Protein AF-0000000080946372 (afdb_homodimer)

Secondary structure (DSSP, 8-state):
--S-------HHHHHHHHHHHHHHHT-S-HHHHHHHHHHHHHH--HHHHHHHHHHHHHHTT-S-HHHHHHHHHHHHHHHHH-THHHHHHHHHHHHHHHHS-HHHHHHH-/-TT-------HHHHHHHHHHHHHHHT-S-HHHHHHHHHHHHHH--HHHHHHHHHHHHHHTT-S-HHHHHHHHHHHHHHHHH-THHHHHHHHHHHHHHHHS-HHHHHHH-

Organism: Vigna mungo (NCBI:txid3915)

Foldseek 3Di:
DPPVPPVPPPVVVVVVLLVVLLVQLPDPDLVSNLVSLVVCLVPPDLVSLLSCLVSLVLQCQDPPPVSNVSSVVSVVSNCVVPVVSVVSSVVSVVVVVVVDDPVVVVVSD/DPPVPPCPVDVVVVVVLLVVLLVQLPDPDLVSNLVSLVVCLVPPDLVSLLSCLVSLVLQCQDPPPVSNVSSVVSVVSNCVVPVVSVVSSVVSVVVVVVVDDPVVVVVSD

Solvent-accessible surface area (backbone atoms only — not comparable to full-atom values): 12142 Å² total; per-residue (Å²): 135,71,84,73,63,68,79,69,76,44,64,69,58,54,47,49,52,50,53,49,43,52,52,32,52,67,44,90,48,66,66,52,23,48,51,37,48,54,50,44,55,72,66,59,44,66,67,53,46,40,73,43,32,68,57,51,57,52,37,46,56,46,87,51,62,70,54,21,53,50,41,47,53,33,50,52,50,45,36,68,75,36,56,69,41,52,46,50,29,49,52,47,47,52,56,49,52,70,68,42,56,71,70,56,58,54,70,63,100,132,72,83,74,64,68,76,70,68,47,67,68,58,50,47,48,51,49,52,50,42,52,51,32,51,67,44,91,47,65,68,53,22,48,51,37,48,53,50,44,55,72,65,59,43,66,68,55,47,40,72,42,32,66,58,51,56,51,37,47,57,46,87,51,63,70,55,21,54,49,40,47,53,34,52,53,50,44,37,70,77,35,56,69,40,53,46,50,28,49,52,48,47,53,56,51,52,71,68,42,56,72,72,56,58,53,70,61,101

pLDDT: mean 82.89, std 20.37, range [27.42, 98.38]

Nearest PDB structures (foldseek):
  8d9w-assembly1_B  TM=7.244E-01  e=2.481E-02  Homo sapiens
  8d9w-assembly1_A  TM=7.110E-01  e=4.819E-02  Homo sapiens
  8d9w-assembly1_E  TM=6.762E-01  e=4.315E-02  Homo sapiens
  5mu7-assembly1_A  TM=7.841E-01  e=1.168E-01  Thermochaetoides thermophila DSM 1495
  9c5c-assembly1_B  TM=7.611E-01  e=2.992E-01  Homo sapiens

InterPro domains:
  IPR002553 Clathrin/coatomer adaptor, adaptin-like, N-terminal [PF01602] (2-107)
  IPR011989 Armadillo-like helical [G3DSA:1.25.10.10] (1-109)
  IPR016024 Armadillo-type fold [SSF48371] (4-108)
  IPR017105 Adaptor protein complex AP-3, delta subunit [PTHR22781] (2-109)

Sequence (218 aa):
HAASQSFNDDTPVLLLITNQLRKDLSSTNEFEVSLALDLLSRIATLDLARDLTPEVFKLLSTSKVFVRKKAIAVVLRVFDKYPDAVRVCFKRLVENLESFDPLVVTAMIHAASQSFNDDTPVLLLITNQLRKDLSSTNEFEVSLALDLLSRIATLDLARDLTPEVFKLLSTSKVFVRKKAIAVVLRVFDKYPDAVRVCFKRLVENLESFDPLVVTAMI

Radius of gyration: 18.85 Å; Cα contacts (8 Å, |Δi|>4): 192; chains: 2; bounding box: 35×58×55 Å

Structure (mmCIF, N/CA/C/O backbone):
data_AF-0000000080946372-model_v1
#
loop_
_entity.id
_entity.type
_entity.pdbx_description
1 polymer 'Clathrin/coatomer adaptor adaptin-like N-terminal domain-containing protein'
#
loop_
_atom_site.group_PDB
_atom_site.id
_atom_site.type_symbol
_atom_site.label_atom_id
_atom_site.label_alt_id
_atom_site.label_comp_id
_atom_site.label_asym_id
_atom_site.label_entity_id
_atom_site.label_seq_id
_atom_site.pdbx_PDB_ins_code
_atom_site.Cartn_x
_atom_site.Cartn_y
_atom_site.Cartn_z
_atom_site.occupancy
_atom_site.B_iso_or_equiv
_atom_site.auth_seq_id
_atom_site.auth_comp_id
_atom_site.auth_asym_id
_atom_site.auth_atom_id
_atom_site.pdbx_PDB_model_num
ATOM 1 N N . HIS A 1 1 ? -7.266 13.891 35.75 1 27.42 1 HIS A N 1
ATOM 2 C CA . HIS A 1 1 ? -8.516 13.883 35 1 27.42 1 HIS A CA 1
ATOM 3 C C . HIS A 1 1 ? -8.398 14.68 33.688 1 27.42 1 HIS A C 1
ATOM 5 O O . HIS A 1 1 ? -9.148 14.453 32.75 1 27.42 1 HIS A O 1
ATOM 11 N N . ALA A 1 2 ? -7.762 15.789 33.719 1 31.08 2 ALA A N 1
ATOM 12 C CA . ALA A 1 2 ? -7.891 16.891 32.781 1 31.08 2 ALA A CA 1
ATOM 13 C C . ALA A 1 2 ? -7.34 16.5 31.406 1 31.08 2 ALA A C 1
ATOM 15 O O . ALA A 1 2 ? -7.777 17.016 30.375 1 31.08 2 ALA A O 1
ATOM 16 N N . ALA A 1 3 ? -6.121 16 31.359 1 33.31 3 ALA A N 1
ATOM 17 C CA . ALA A 1 3 ? -5.227 16.172 30.219 1 33.31 3 ALA A CA 1
ATOM 18 C C . ALA A 1 3 ? -5.641 15.273 29.062 1 33.31 3 ALA A C 1
ATOM 20 O O . ALA A 1 3 ? -4.879 15.094 28.094 1 33.31 3 ALA A O 1
ATOM 21 N N . SER A 1 4 ? -6.484 14.328 29.422 1 34.38 4 SER A N 1
ATOM 22 C CA . SER A 1 4 ? -6.945 13.523 28.297 1 34.38 4 SER A CA 1
ATOM 23 C C . SER A 1 4 ? -7.68 14.375 27.266 1 34.38 4 SER A C 1
ATOM 25 O O . SER A 1 4 ? -8.891 14.219 27.078 1 34.38 4 SER A O 1
ATOM 27 N N . GLN A 1 5 ? -7.582 15.781 27.406 1 33.66 5 GLN A N 1
ATOM 28 C CA . GLN A 1 5 ? -8.336 16.609 26.469 1 33.66 5 GLN A CA 1
ATOM 29 C C . GLN A 1 5 ? -8.352 15.992 25.078 1 33.66 5 GLN A C 1
ATOM 31 O O . GLN A 1 5 ? -7.297 15.711 24.5 1 33.66 5 GLN A O 1
ATOM 36 N N . SER A 1 6 ? -9.344 15.266 24.766 1 37.03 6 SER A N 1
ATOM 37 C CA . SER A 1 6 ? -9.906 14.727 23.531 1 37.03 6 SER A CA 1
ATOM 38 C C . SER A 1 6 ? -9.656 15.672 22.359 1 37.03 6 SER A C 1
ATOM 40 O O . SER A 1 6 ? -9.906 16.875 22.453 1 37.03 6 SER A O 1
ATOM 42 N N . PHE A 1 7 ? -8.445 15.586 21.688 1 40.06 7 PHE A N 1
ATOM 43 C CA . PHE A 1 7 ? -8.406 16.141 20.344 1 40.06 7 PHE A CA 1
ATOM 44 C C . PHE A 1 7 ? -9.805 16.188 19.734 1 40.06 7 PHE A C 1
ATOM 46 O O . PHE A 1 7 ? -10.359 15.164 19.344 1 40.06 7 PHE A O 1
ATOM 53 N N . ASN A 1 8 ? -10.82 16.609 20.422 1 43.03 8 ASN A N 1
ATOM 54 C CA . ASN A 1 8 ? -11.984 17.078 19.672 1 43.03 8 ASN A CA 1
ATOM 55 C C . ASN A 1 8 ? -11.586 17.594 18.297 1 43.03 8 ASN A C 1
ATOM 57 O O . ASN A 1 8 ? -10.789 18.516 18.172 1 43.03 8 ASN A O 1
ATOM 61 N N . ASP A 1 9 ? -11.539 16.781 17.344 1 45.94 9 ASP A N 1
ATOM 62 C CA . ASP A 1 9 ? -11.344 16.828 15.891 1 45.94 9 ASP A CA 1
ATOM 63 C C . ASP A 1 9 ? -11.938 18.109 15.297 1 45.94 9 ASP A C 1
ATOM 65 O O . ASP A 1 9 ? -13.117 18.125 14.922 1 45.94 9 ASP A O 1
ATOM 69 N N . ASP A 1 10 ? -11.844 19.188 15.906 1 51.44 10 ASP A N 1
ATOM 70 C CA . ASP A 1 10 ? -12.227 20.344 15.109 1 51.44 10 ASP A CA 1
ATOM 71 C C . ASP A 1 10 ? -11.539 20.312 13.742 1 51.44 10 ASP A C 1
ATOM 73 O O . ASP A 1 10 ? -10.328 20.109 13.656 1 51.44 10 ASP A O 1
ATOM 77 N N . THR A 1 11 ? -12.312 20.078 12.695 1 63.59 11 THR A N 1
ATOM 78 C CA . THR A 1 11 ? -12.039 20.062 11.258 1 63.59 11 THR A CA 1
ATOM 79 C C . THR A 1 11 ? -10.969 21.094 10.906 1 63.59 11 THR A C 1
ATOM 81 O O . THR A 1 11 ? -10.031 20.797 10.164 1 63.59 11 THR A O 1
ATOM 84 N N . PRO A 1 12 ? -11.062 22.344 11.523 1 68.62 12 PRO A N 1
ATOM 85 C CA . PRO A 1 12 ? -10.055 23.328 11.133 1 68.62 12 PRO A CA 1
ATOM 86 C C . PRO A 1 12 ? -8.648 22.953 11.594 1 68.62 12 PRO A C 1
ATOM 88 O O . PRO A 1 12 ? -7.68 23.141 10.852 1 68.62 12 PRO A O 1
ATOM 91 N N . VAL A 1 13 ? -8.57 22.484 12.844 1 72.06 13 VAL A N 1
ATOM 92 C CA . VAL A 1 13 ? -7.254 22.141 13.375 1 72.06 13 VAL A CA 1
ATOM 93 C C . VAL A 1 13 ? -6.707 20.922 12.648 1 72.06 13 VAL A C 1
ATOM 95 O O . VAL A 1 13 ? -5.52 20.859 12.312 1 72.06 13 VAL A O 1
ATOM 98 N N . LEU A 1 14 ? -7.613 20 12.375 1 75.31 14 LEU A N 1
ATOM 99 C CA . LEU A 1 14 ? -7.191 18.797 11.656 1 75.31 14 LEU A CA 1
ATOM 100 C C . LEU A 1 14 ? -6.699 19.156 10.258 1 75.31 14 LEU A C 1
ATOM 102 O O . LEU A 1 14 ? -5.715 18.594 9.781 1 75.31 14 LEU A O 1
ATOM 106 N N . LEU A 1 15 ? -7.422 20.172 9.766 1 81.25 15 LEU A N 1
ATOM 107 C CA . LEU A 1 15 ? -7.02 20.625 8.438 1 81.25 15 LEU A CA 1
ATOM 108 C C . LEU A 1 15 ? -5.66 21.312 8.484 1 81.25 15 LEU A C 1
ATOM 110 O O . LEU A 1 15 ? -4.82 21.094 7.605 1 81.25 15 LEU A O 1
ATOM 114 N N . LEU A 1 16 ? -5.445 22.078 9.492 1 84.5 16 LEU A N 1
ATOM 115 C CA . LEU A 1 16 ? -4.168 22.766 9.633 1 84.5 16 LEU A CA 1
ATOM 116 C C . LEU A 1 16 ? -3.031 21.766 9.836 1 84.5 16 LEU A C 1
ATOM 118 O O . LEU A 1 16 ? -1.968 21.906 9.227 1 84.5 16 LEU A O 1
ATOM 122 N N . ILE A 1 17 ? -3.271 20.844 10.68 1 90.5 17 ILE A N 1
ATOM 123 C CA . ILE A 1 17 ? -2.258 19.828 10.953 1 90.5 17 ILE A CA 1
ATOM 124 C C . ILE A 1 17 ? -1.933 19.062 9.672 1 90.5 17 ILE A C 1
ATOM 126 O O . ILE A 1 17 ? -0.764 18.812 9.367 1 90.5 17 ILE A O 1
ATOM 130 N N . THR A 1 18 ? -2.975 18.734 8.977 1 93.44 18 THR A N 1
ATOM 131 C CA . THR A 1 18 ? -2.77 18 7.734 1 93.44 18 THR A CA 1
ATOM 132 C C . THR A 1 18 ? -1.923 18.812 6.762 1 93.44 18 THR A C 1
ATOM 134 O O . THR A 1 18 ? -1.002 18.281 6.137 1 93.44 18 THR A O 1
ATOM 137 N N . ASN A 1 19 ? -2.254 20.109 6.629 1 94.06 19 ASN A N 1
ATOM 138 C CA . ASN A 1 19 ? -1.52 20.969 5.719 1 94.06 19 ASN A CA 1
ATOM 139 C C . ASN A 1 19 ? -0.064 21.141 6.148 1 94.06 19 ASN A C 1
ATOM 141 O O . ASN A 1 19 ? 0.836 21.156 5.305 1 94.06 19 ASN A O 1
ATOM 145 N N . GLN A 1 20 ? 0.121 21.281 7.336 1 95.31 20 GLN A N 1
ATOM 146 C CA . GLN A 1 20 ? 1.49 21.391 7.832 1 95.31 20 GLN A CA 1
ATOM 147 C C . GLN A 1 20 ? 2.271 20.109 7.578 1 95.31 20 GLN A C 1
ATOM 149 O O . GLN A 1 20 ? 3.432 20.156 7.164 1 95.31 20 GLN A O 1
ATOM 154 N N . LEU A 1 21 ? 1.678 19 7.867 1 97.31 21 LEU A N 1
ATOM 155 C CA . LEU A 1 21 ? 2.332 17.703 7.637 1 97.31 21 LEU A CA 1
ATOM 156 C C . LEU A 1 21 ? 2.67 17.531 6.16 1 97.31 21 LEU A C 1
ATOM 158 O O . LEU A 1 21 ? 3.744 17.031 5.82 1 97.31 21 LEU A O 1
ATOM 162 N N . ARG A 1 22 ? 1.77 17.922 5.395 1 96.81 22 ARG A N 1
ATOM 163 C CA . ARG A 1 22 ? 2.018 17.859 3.959 1 96.81 22 ARG A CA 1
ATOM 164 C C . ARG A 1 22 ? 3.256 18.656 3.584 1 96.81 22 ARG A C 1
ATOM 166 O O . ARG A 1 22 ? 4.117 18.172 2.844 1 96.81 22 ARG A O 1
ATOM 173 N N . LYS A 1 23 ? 3.268 19.828 4.094 1 97.38 23 LYS A N 1
ATOM 174 C CA . LYS A 1 23 ? 4.418 20.703 3.842 1 97.38 23 LYS A CA 1
ATOM 175 C C . LYS A 1 23 ? 5.703 20.062 4.363 1 97.38 23 LYS A C 1
ATOM 177 O O . LYS A 1 23 ? 6.715 20.031 3.662 1 97.38 23 LYS A O 1
ATOM 182 N N . ASP A 1 24 ? 5.668 19.578 5.551 1 98 24 ASP A N 1
ATOM 183 C CA . ASP A 1 24 ? 6.855 19 6.18 1 98 24 ASP A CA 1
ATOM 184 C C . ASP A 1 24 ? 7.305 17.734 5.457 1 98 24 ASP A C 1
ATOM 186 O O . ASP A 1 24 ? 8.508 17.5 5.316 1 98 24 ASP A O 1
ATOM 190 N N . LEU A 1 25 ? 6.434 16.922 4.984 1 97.88 25 LEU A N 1
ATOM 191 C CA . LEU A 1 25 ? 6.754 15.688 4.281 1 97.88 25 LEU A CA 1
ATOM 192 C C . LEU A 1 25 ? 7.34 15.984 2.902 1 97.88 25 LEU A C 1
ATOM 194 O O . LEU A 1 25 ? 7.98 15.125 2.299 1 97.88 25 LEU A O 1
ATOM 198 N N . SER A 1 26 ? 7.055 17.156 2.424 1 97.06 26 SER A N 1
ATOM 199 C CA . SER A 1 26 ? 7.543 17.547 1.106 1 97.06 26 SER A CA 1
ATOM 200 C C . SER A 1 26 ? 8.828 18.359 1.211 1 97.06 26 SER A C 1
ATOM 202 O O . SER A 1 26 ? 9.32 18.875 0.207 1 97.06 26 SER A O 1
ATOM 204 N N . SER A 1 27 ? 9.336 18.469 2.389 1 97.12 27 SER A N 1
ATOM 205 C CA . SER A 1 27 ? 10.531 19.281 2.625 1 97.12 27 SER A CA 1
ATOM 206 C C . SER A 1 27 ? 11.766 18.625 2.018 1 97.12 27 SER A C 1
ATOM 208 O O . SER A 1 27 ? 11.82 17.406 1.873 1 97.12 27 SER A O 1
ATOM 210 N N . THR A 1 28 ? 12.781 19.422 1.693 1 95.44 28 THR A N 1
ATOM 211 C CA . THR A 1 28 ? 14.07 18.922 1.226 1 95.44 28 THR A CA 1
ATOM 212 C C . THR A 1 28 ? 14.961 18.531 2.402 1 95.44 28 THR A C 1
ATOM 214 O O . THR A 1 28 ? 15.984 17.859 2.225 1 95.44 28 THR A O 1
ATOM 217 N N . ASN A 1 29 ? 14.594 18.953 3.539 1 96.44 29 ASN A N 1
ATOM 218 C CA . ASN A 1 29 ? 15.336 18.641 4.758 1 96.44 29 ASN A CA 1
ATOM 219 C C . ASN A 1 29 ? 14.938 17.281 5.32 1 96.44 29 ASN A C 1
ATOM 221 O O . ASN A 1 29 ? 13.82 17.109 5.805 1 96.44 29 ASN A O 1
ATOM 225 N N . GLU A 1 30 ? 15.844 16.344 5.352 1 96.44 30 GLU A N 1
ATOM 226 C CA . GLU A 1 30 ? 15.578 14.961 5.73 1 96.44 30 GLU A CA 1
ATOM 227 C C . GLU A 1 30 ? 15.125 14.867 7.184 1 96.44 30 GLU A C 1
ATOM 229 O O . GLU A 1 30 ? 14.305 14.016 7.527 1 96.44 30 GLU A O 1
ATOM 234 N N . PHE A 1 31 ? 15.656 15.719 8 1 95.94 31 PHE A N 1
ATOM 235 C CA . PHE A 1 31 ? 15.305 15.703 9.414 1 95.94 31 PHE A CA 1
ATOM 236 C C . PHE A 1 31 ? 13.859 16.156 9.617 1 95.94 31 PHE A C 1
ATOM 238 O O . PHE A 1 31 ? 13.133 15.57 10.422 1 95.94 31 PHE A O 1
ATOM 245 N N . GLU A 1 32 ? 13.523 17.172 8.922 1 97.75 32 GLU A N 1
ATOM 246 C CA . GLU A 1 32 ? 12.148 17.656 8.953 1 97.75 32 GLU A CA 1
ATOM 247 C C . GLU A 1 32 ? 11.18 16.578 8.477 1 97.75 32 GLU A C 1
ATOM 249 O O . GLU A 1 32 ? 10.156 16.328 9.109 1 97.75 32 GLU A O 1
ATOM 254 N N . VAL A 1 33 ? 11.492 15.953 7.422 1 98.38 33 VAL A N 1
ATOM 255 C CA . VAL A 1 33 ? 10.664 14.891 6.859 1 98.38 33 VAL A CA 1
ATOM 256 C C . VAL A 1 33 ? 10.555 13.742 7.859 1 98.38 33 VAL A C 1
ATOM 258 O O . VAL A 1 33 ? 9.461 13.219 8.094 1 98.38 33 VAL A O 1
ATOM 261 N N . SER A 1 34 ? 11.625 13.352 8.484 1 97.81 34 SER A N 1
ATOM 262 C CA . SER A 1 34 ? 11.648 12.25 9.445 1 97.81 34 SER A CA 1
ATOM 263 C C . SER A 1 34 ? 10.75 12.539 10.641 1 97.81 34 SER A C 1
ATOM 265 O O . SER A 1 34 ? 10.008 11.672 11.094 1 97.81 34 SER A O 1
ATOM 267 N N . LEU A 1 35 ? 10.859 13.75 11.086 1 97.75 35 LEU A N 1
ATOM 268 C CA . LEU A 1 35 ? 10.023 14.141 12.219 1 97.75 35 LEU A CA 1
ATOM 269 C C . LEU A 1 35 ? 8.547 14.102 11.844 1 97.75 35 LEU A C 1
ATOM 271 O O . LEU A 1 35 ? 7.707 13.695 12.648 1 97.75 35 LEU A O 1
ATOM 275 N N . ALA A 1 36 ? 8.281 14.586 10.688 1 98.31 36 ALA A N 1
ATOM 276 C CA . ALA A 1 36 ? 6.902 14.57 10.203 1 98.31 36 ALA A CA 1
ATOM 277 C C . ALA A 1 36 ? 6.375 13.148 10.07 1 98.31 36 ALA A C 1
ATOM 279 O O . ALA A 1 36 ? 5.227 12.867 10.43 1 98.31 36 ALA A O 1
ATOM 280 N N . LEU A 1 37 ? 7.148 12.234 9.609 1 98.19 37 LEU A N 1
ATOM 281 C CA . LEU A 1 37 ? 6.785 10.82 9.508 1 98.19 37 LEU A CA 1
ATOM 282 C C . LEU A 1 37 ? 6.504 10.234 10.891 1 98.19 37 LEU A C 1
ATOM 284 O O . LEU A 1 37 ? 5.527 9.5 11.07 1 98.19 37 LEU A O 1
ATOM 288 N N . ASP A 1 38 ? 7.324 10.523 11.867 1 97.31 38 ASP A N 1
ATOM 289 C CA . ASP A 1 38 ? 7.121 10.062 13.242 1 97.31 38 ASP A CA 1
ATOM 290 C C . ASP A 1 38 ? 5.797 10.578 13.805 1 97.31 38 ASP A C 1
ATOM 292 O O . ASP A 1 38 ? 5.051 9.82 14.43 1 97.31 38 ASP A O 1
ATOM 296 N N . LEU A 1 39 ? 5.652 11.812 13.586 1 97.06 39 LEU A N 1
ATOM 297 C CA . LEU A 1 39 ? 4.41 12.398 14.07 1 97.06 39 LEU A CA 1
ATOM 298 C C . LEU A 1 39 ? 3.201 11.742 13.422 1 97.06 39 LEU A C 1
ATOM 300 O O . LEU A 1 39 ? 2.232 11.398 14.102 1 97.06 39 LEU A O 1
ATOM 304 N N . LEU A 1 40 ? 3.236 11.586 12.109 1 96.56 40 LEU A N 1
ATOM 305 C CA . LEU A 1 40 ? 2.152 10.922 11.398 1 96.56 40 LEU A CA 1
ATOM 306 C C . LEU A 1 40 ? 1.871 9.547 11.992 1 96.56 40 LEU A C 1
ATOM 308 O O . LEU A 1 40 ? 0.712 9.18 12.195 1 96.56 40 LEU A O 1
ATOM 312 N N . SER A 1 41 ? 2.885 8.742 12.273 1 95.94 41 SER A N 1
ATOM 313 C CA . SER A 1 41 ? 2.721 7.395 12.805 1 95.94 41 SER A CA 1
ATOM 314 C C . SER A 1 41 ? 2.012 7.414 14.156 1 95.94 41 SER A C 1
ATOM 316 O O . SER A 1 41 ? 1.33 6.453 14.516 1 95.94 41 SER A O 1
ATOM 318 N N . ARG A 1 42 ? 2.129 8.453 14.844 1 94.81 42 ARG A N 1
ATOM 319 C CA . ARG A 1 42 ? 1.568 8.555 16.188 1 94.81 42 ARG A CA 1
ATOM 320 C C . ARG A 1 42 ? 0.117 9.023 16.141 1 94.81 42 ARG A C 1
ATOM 322 O O . ARG A 1 42 ? -0.715 8.562 16.922 1 94.81 42 ARG A O 1
ATOM 329 N N . ILE A 1 43 ? -0.158 9.859 15.273 1 94.44 43 ILE A N 1
ATOM 330 C CA . ILE A 1 43 ? -1.457 10.516 15.344 1 94.44 43 ILE A CA 1
ATOM 331 C C . ILE A 1 43 ? -2.342 10.039 14.195 1 94.44 43 ILE A C 1
ATOM 333 O O . ILE A 1 43 ? -3.469 10.516 14.031 1 94.44 43 ILE A O 1
ATOM 337 N N . ALA A 1 44 ? -1.896 9.203 13.367 1 93.56 44 ALA A N 1
ATOM 338 C CA . ALA A 1 44 ? -2.574 8.82 12.133 1 93.56 44 ALA A CA 1
ATOM 339 C C . ALA A 1 44 ? -4.02 8.414 12.398 1 93.56 44 ALA A C 1
ATOM 341 O O . ALA A 1 44 ? -4.301 7.695 13.359 1 93.56 44 ALA A O 1
ATOM 342 N N . THR A 1 45 ? -4.898 8.977 11.711 1 92.19 45 THR A N 1
ATOM 343 C CA . THR A 1 45 ? -6.262 8.5 11.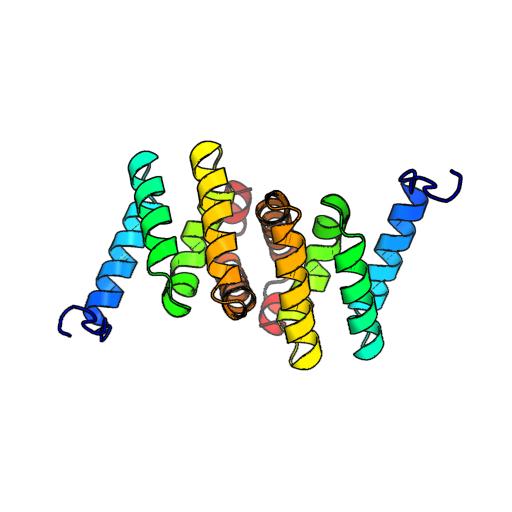5 1 92.19 45 THR A CA 1
ATOM 344 C C . THR A 1 45 ? -6.449 8.016 10.062 1 92.19 45 THR A C 1
ATO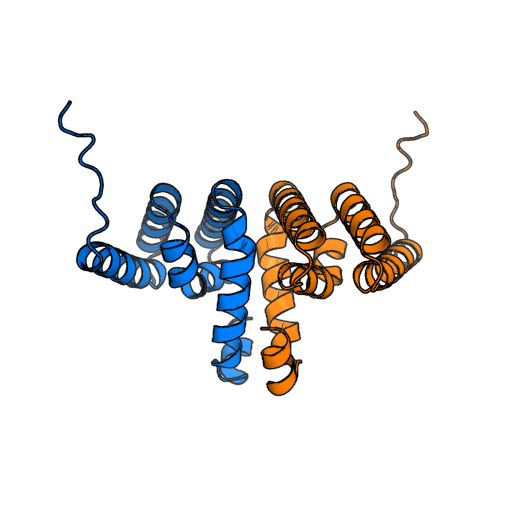M 346 O O . THR A 1 45 ? -5.562 8.18 9.227 1 92.19 45 THR A O 1
ATOM 349 N N . LEU A 1 46 ? -7.582 7.379 9.836 1 91.31 46 LEU A N 1
ATOM 350 C CA . LEU A 1 46 ? -7.859 6.922 8.477 1 91.31 46 LEU A CA 1
ATOM 351 C C . LEU A 1 46 ? -7.875 8.094 7.504 1 91.31 46 LEU A C 1
ATOM 353 O O . LEU A 1 46 ? -7.301 8.008 6.418 1 91.31 46 LEU A O 1
ATOM 357 N N . ASP A 1 47 ? -8.508 9.18 7.934 1 90.56 47 ASP A N 1
ATOM 358 C CA . ASP A 1 47 ? -8.617 10.359 7.074 1 90.56 47 ASP A CA 1
ATOM 359 C C . ASP A 1 47 ? -7.25 10.984 6.812 1 90.56 47 ASP A C 1
AT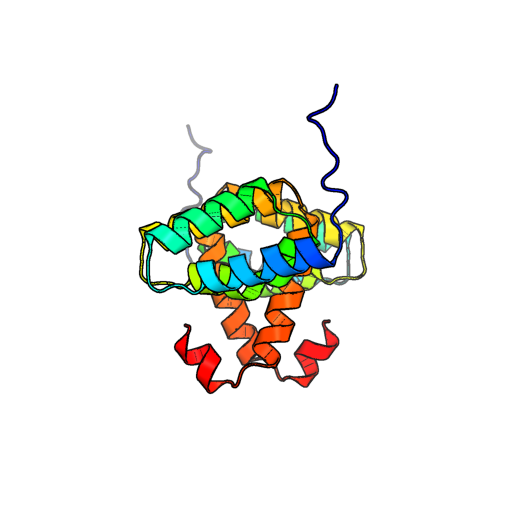OM 361 O O . ASP A 1 47 ? -6.945 11.367 5.684 1 90.56 47 ASP A O 1
ATOM 365 N N . LEU A 1 48 ? -6.492 11.07 7.777 1 93.56 48 LEU A N 1
ATOM 366 C CA . LEU A 1 48 ? -5.168 11.656 7.633 1 93.56 48 LEU A CA 1
ATOM 367 C C . LEU A 1 48 ? -4.289 10.797 6.73 1 93.56 48 LEU A C 1
ATOM 369 O O . LEU A 1 48 ? -3.576 11.312 5.871 1 93.56 48 LEU A O 1
ATOM 373 N N . ALA A 1 49 ? -4.336 9.516 6.988 1 94 49 ALA A N 1
ATOM 374 C CA . ALA A 1 49 ? -3.588 8.57 6.16 1 94 49 ALA A CA 1
ATOM 375 C C . ALA A 1 49 ? -3.975 8.703 4.691 1 94 49 ALA A C 1
ATOM 377 O O . ALA A 1 49 ? -3.107 8.781 3.818 1 94 49 ALA A O 1
ATOM 378 N N . ARG A 1 50 ? -5.242 8.75 4.539 1 92.19 50 ARG A N 1
ATOM 379 C CA . ARG A 1 50 ? -5.754 8.906 3.182 1 92.19 50 ARG A CA 1
ATOM 380 C C . ARG A 1 50 ? -5.254 10.203 2.553 1 92.19 50 ARG A C 1
ATOM 382 O O . ARG A 1 50 ? -4.754 10.203 1.426 1 92.19 50 ARG A O 1
ATOM 389 N N . ASP A 1 51 ? -5.316 11.266 3.234 1 92.69 51 ASP A N 1
ATOM 390 C CA . ASP A 1 51 ? -5.023 12.594 2.701 1 92.69 51 ASP A CA 1
ATOM 391 C C . ASP A 1 51 ? -3.531 12.758 2.416 1 92.69 51 ASP A C 1
ATOM 393 O O . ASP A 1 51 ? -3.146 13.469 1.485 1 92.69 51 ASP A O 1
ATOM 397 N N . LEU A 1 52 ? -2.758 12.07 3.145 1 95.62 52 LEU A N 1
ATOM 398 C CA . LEU A 1 52 ? -1.316 12.258 3.01 1 95.62 52 LEU A CA 1
ATOM 399 C C . LEU A 1 52 ? -0.696 11.125 2.199 1 95.62 52 LEU A C 1
ATOM 401 O O . LEU A 1 52 ? 0.527 11.055 2.057 1 95.62 52 LEU A O 1
ATOM 405 N N . THR A 1 53 ? -1.521 10.25 1.679 1 94.5 53 THR A N 1
ATOM 406 C CA . THR A 1 53 ? -1.086 9.078 0.931 1 94.5 53 THR A CA 1
ATOM 407 C C . THR A 1 53 ? -0.131 9.469 -0.191 1 94.5 53 THR A C 1
ATOM 409 O O . THR A 1 53 ? 0.957 8.906 -0.317 1 94.5 53 THR A O 1
ATOM 412 N N . PRO A 1 54 ? -0.436 10.523 -0.973 1 93.19 54 PRO A N 1
ATOM 413 C CA . PRO A 1 54 ? 0.462 10.859 -2.08 1 93.19 54 PRO A CA 1
ATOM 414 C C . PRO A 1 54 ? 1.863 11.242 -1.609 1 93.19 54 PRO A C 1
ATOM 416 O O . PRO A 1 54 ? 2.857 10.805 -2.197 1 93.19 54 PRO A O 1
ATOM 419 N N . GLU A 1 55 ? 1.956 12.07 -0.557 1 94.56 55 GLU A N 1
ATOM 420 C CA . GLU A 1 55 ? 3.258 12.5 -0.056 1 94.56 55 GLU A CA 1
ATOM 421 C C . GLU A 1 55 ? 4.047 11.328 0.51 1 94.56 55 GLU A C 1
ATOM 423 O O . GLU A 1 55 ? 5.254 11.211 0.271 1 94.56 55 GLU A O 1
ATOM 428 N N . VAL A 1 56 ? 3.33 10.414 1.233 1 95.94 56 VAL A N 1
ATOM 429 C CA . VAL A 1 56 ? 4 9.266 1.848 1 95.94 56 VAL A CA 1
ATOM 430 C C . VAL A 1 56 ? 4.512 8.328 0.762 1 95.94 56 VAL A C 1
ATOM 432 O O . VAL A 1 56 ? 5.633 7.824 0.844 1 95.94 56 VAL A O 1
ATOM 435 N N . PHE A 1 57 ? 3.77 8.141 -0.231 1 89.94 57 PHE A N 1
ATOM 436 C CA . PHE A 1 57 ? 4.152 7.207 -1.287 1 89.94 57 PHE A CA 1
ATOM 437 C C . PHE A 1 57 ? 5.309 7.766 -2.107 1 89.94 57 PHE A C 1
ATOM 439 O O . PHE A 1 57 ? 6.152 7.012 -2.594 1 89.94 57 PHE A O 1
ATOM 446 N N . LYS A 1 58 ? 5.363 9.086 -2.238 1 92.81 58 LYS A N 1
ATOM 447 C CA . LYS A 1 58 ? 6.523 9.703 -2.875 1 92.81 58 LYS A CA 1
ATOM 448 C C . LYS A 1 58 ? 7.801 9.422 -2.09 1 92.81 58 LYS A C 1
ATOM 450 O O . LYS A 1 58 ? 8.859 9.203 -2.676 1 92.81 58 LYS A O 1
ATOM 455 N N . LEU A 1 59 ? 7.68 9.398 -0.837 1 95.44 59 LEU A N 1
ATOM 456 C CA . LEU A 1 59 ? 8.844 9.195 0.022 1 95.44 59 LEU A CA 1
ATOM 457 C C . LEU A 1 59 ? 9.344 7.758 -0.078 1 95.44 59 LEU A C 1
ATOM 459 O O . LEU A 1 59 ? 10.516 7.484 0.21 1 95.44 59 LEU A O 1
ATOM 463 N N . LEU A 1 60 ? 8.453 6.809 -0.472 1 93.25 60 LEU A N 1
ATOM 464 C CA . LEU A 1 60 ? 8.867 5.422 -0.667 1 93.25 60 LEU A CA 1
ATOM 465 C C . LEU A 1 60 ? 9.789 5.297 -1.871 1 93.25 60 LEU A C 1
ATOM 467 O O . LEU A 1 60 ? 10.508 4.301 -2.008 1 93.25 60 LEU A O 1
ATOM 471 N N . SER A 1 61 ? 9.82 6.324 -2.678 1 90.38 61 SER A N 1
ATOM 472 C CA . SER A 1 61 ? 10.602 6.281 -3.91 1 90.38 61 SER A CA 1
ATOM 473 C C . SER A 1 61 ? 11.828 7.18 -3.82 1 90.38 61 SER A C 1
ATOM 475 O O . SER A 1 61 ? 12.562 7.332 -4.797 1 90.38 61 SER A O 1
ATOM 477 N N . THR A 1 62 ? 12.031 7.785 -2.762 1 92.44 62 THR A N 1
ATOM 478 C CA . THR A 1 62 ? 13.148 8.703 -2.611 1 92.44 62 THR A CA 1
ATOM 479 C C . THR A 1 62 ? 14.477 7.945 -2.623 1 92.44 62 THR A C 1
ATOM 481 O O . THR A 1 62 ? 14.523 6.766 -2.264 1 92.44 62 THR A O 1
ATOM 484 N N . SER A 1 63 ? 15.531 8.602 -3.02 1 92.81 63 SER A N 1
ATOM 485 C CA . SER A 1 63 ? 16.875 8.016 -3.027 1 92.81 63 SER A CA 1
ATOM 486 C C . SER A 1 63 ? 17.5 8.055 -1.639 1 92.81 63 SER A C 1
ATOM 488 O O . SER A 1 63 ? 18.516 7.395 -1.39 1 92.81 63 SER A O 1
ATOM 490 N N . LYS A 1 64 ? 16.938 8.836 -0.781 1 94.56 64 LYS A N 1
ATOM 491 C CA . LYS A 1 64 ? 17.453 8.945 0.585 1 94.56 64 LYS A CA 1
ATOM 492 C C . LYS A 1 64 ? 17.047 7.727 1.413 1 94.56 64 LYS A C 1
ATOM 494 O O . LYS A 1 64 ? 15.922 7.637 1.896 1 94.56 64 LYS A O 1
ATOM 499 N N . VAL A 1 65 ? 18.047 6.875 1.697 1 94.19 65 VAL A N 1
ATOM 500 C CA . VAL A 1 65 ? 17.812 5.559 2.281 1 94.19 65 VAL A CA 1
ATOM 501 C C . VAL A 1 65 ? 17.156 5.707 3.648 1 94.19 65 VAL A C 1
ATOM 503 O O . VAL A 1 65 ? 16.219 4.969 3.977 1 94.19 65 VAL A O 1
ATOM 506 N N . PHE A 1 66 ? 17.625 6.652 4.418 1 95.31 66 PHE A N 1
ATOM 507 C CA . PHE A 1 66 ? 17.125 6.84 5.773 1 95.31 66 PHE A CA 1
ATOM 508 C C . PHE A 1 66 ? 15.648 7.234 5.75 1 95.31 66 PHE A C 1
ATOM 510 O O . PHE A 1 66 ? 14.852 6.703 6.523 1 95.31 66 PHE A O 1
ATOM 517 N N . VAL A 1 67 ? 15.266 8.109 4.902 1 97.19 67 VAL A N 1
ATOM 518 C CA . VAL A 1 67 ? 13.883 8.57 4.766 1 97.19 67 VAL A CA 1
ATOM 519 C C . VAL A 1 67 ? 13.016 7.43 4.238 1 97.19 67 VAL A C 1
ATOM 521 O O . VAL A 1 67 ? 11.906 7.211 4.734 1 97.19 67 VAL A O 1
ATOM 524 N N . ARG A 1 68 ? 13.57 6.805 3.332 1 95.38 68 ARG A N 1
ATOM 525 C CA . ARG A 1 68 ? 12.836 5.695 2.732 1 95.38 68 ARG A CA 1
ATOM 526 C C . ARG A 1 68 ? 12.523 4.621 3.768 1 95.38 68 ARG A C 1
ATOM 528 O O . ARG A 1 68 ? 11.391 4.133 3.84 1 95.38 68 ARG A O 1
ATOM 535 N N . LYS A 1 69 ? 13.422 4.156 4.586 1 96 69 LYS A N 1
ATOM 536 C CA . LYS A 1 69 ? 13.234 3.146 5.625 1 96 69 LYS A CA 1
ATOM 537 C C . LYS A 1 69 ? 12.211 3.605 6.656 1 96 69 LYS A C 1
ATOM 539 O O . LYS A 1 69 ? 11.359 2.82 7.09 1 96 69 LYS A O 1
ATOM 544 N N . LYS A 1 70 ? 12.305 4.848 6.961 1 97.25 70 LYS A N 1
ATOM 545 C CA . LYS A 1 70 ? 11.359 5.398 7.922 1 97.25 70 LYS A CA 1
ATOM 546 C C . LYS A 1 70 ? 9.945 5.441 7.336 1 97.25 70 LYS A C 1
ATOM 548 O O . LYS A 1 70 ? 8.969 5.152 8.031 1 97.25 70 LYS A O 1
ATOM 553 N N . ALA A 1 71 ? 9.867 5.816 6.117 1 97.75 71 ALA A N 1
ATOM 554 C CA . ALA A 1 71 ? 8.562 5.852 5.457 1 97.75 71 ALA A CA 1
ATOM 555 C C . ALA A 1 71 ? 7.926 4.465 5.43 1 97.75 71 ALA A C 1
ATOM 557 O O . ALA A 1 71 ? 6.738 4.316 5.723 1 97.75 71 ALA A O 1
ATOM 558 N N . ILE A 1 72 ? 8.727 3.461 5.137 1 97.25 72 ILE A N 1
ATOM 559 C CA . ILE A 1 72 ? 8.242 2.084 5.117 1 97.25 72 ILE A CA 1
ATOM 560 C C . ILE A 1 72 ? 7.75 1.692 6.512 1 97.25 72 ILE A C 1
ATOM 562 O O . ILE A 1 72 ? 6.66 1.136 6.66 1 97.25 72 ILE A O 1
ATOM 566 N N . ALA A 1 73 ? 8.523 1.989 7.539 1 97.12 73 ALA A N 1
ATOM 567 C CA . ALA A 1 73 ? 8.148 1.66 8.914 1 97.12 73 ALA A CA 1
ATOM 568 C C . ALA A 1 73 ? 6.828 2.318 9.297 1 97.12 73 ALA A C 1
ATOM 570 O O . ALA A 1 73 ? 5.98 1.695 9.938 1 97.12 73 ALA A O 1
ATOM 571 N N . VAL A 1 74 ? 6.656 3.551 8.906 1 97.5 74 VAL A N 1
ATOM 572 C CA . VAL A 1 74 ? 5.453 4.301 9.258 1 97.5 74 VAL A CA 1
ATOM 573 C C . VAL A 1 74 ? 4.25 3.707 8.531 1 97.5 74 VAL A C 1
ATOM 575 O O . VAL A 1 74 ? 3.18 3.545 9.125 1 97.5 74 VAL A O 1
ATOM 578 N N . VAL A 1 75 ? 4.402 3.402 7.266 1 96.75 75 VAL A N 1
ATOM 579 C CA . VAL A 1 75 ? 3.322 2.787 6.5 1 96.75 75 VAL A CA 1
ATOM 580 C C . VAL A 1 75 ? 2.898 1.479 7.164 1 96.75 75 VAL A C 1
ATOM 582 O O . VAL A 1 75 ? 1.707 1.233 7.363 1 96.75 75 VAL A O 1
ATOM 585 N N . LEU A 1 76 ? 3.852 0.684 7.57 1 96.44 76 LEU A N 1
ATOM 586 C CA . LEU A 1 76 ? 3.555 -0.599 8.195 1 96.44 76 LEU A CA 1
ATOM 587 C C . LEU A 1 76 ? 2.842 -0.399 9.531 1 96.44 76 LEU A C 1
ATOM 589 O O . LEU A 1 76 ? 1.91 -1.137 9.859 1 96.44 76 LEU A O 1
ATOM 593 N N . ARG A 1 77 ? 3.242 0.543 10.242 1 96 77 ARG A N 1
ATOM 594 C CA . ARG A 1 77 ? 2.596 0.833 11.516 1 96 77 ARG A CA 1
ATOM 595 C C . ARG A 1 77 ? 1.158 1.3 11.312 1 96 77 ARG A C 1
ATOM 597 O O . ARG A 1 77 ? 0.249 0.862 12.016 1 96 77 ARG A O 1
ATOM 604 N N . VAL A 1 78 ? 0.974 2.207 10.398 1 96.19 78 VAL A N 1
ATOM 605 C CA . VAL A 1 78 ? -0.35 2.752 10.117 1 96.19 78 VAL A CA 1
ATOM 606 C C . VAL A 1 78 ? -1.274 1.64 9.625 1 96.19 78 VAL A C 1
ATOM 608 O O . VAL A 1 78 ? -2.42 1.535 10.07 1 96.19 78 VAL A O 1
ATOM 611 N N . PHE A 1 79 ? -0.803 0.812 8.742 1 95.25 79 PHE A N 1
ATOM 612 C CA . PHE A 1 79 ? -1.625 -0.262 8.195 1 95.25 79 PHE A CA 1
ATOM 613 C C . PHE A 1 79 ? -1.927 -1.308 9.266 1 95.25 79 PHE A C 1
ATOM 615 O O . PHE A 1 79 ? -2.988 -1.933 9.242 1 95.25 79 PHE A O 1
ATOM 622 N N . ASP A 1 80 ? -1.045 -1.492 10.164 1 94.56 80 ASP A N 1
ATOM 623 C CA . ASP A 1 80 ? -1.279 -2.42 11.266 1 94.56 80 ASP A CA 1
ATOM 624 C C . ASP A 1 80 ? -2.387 -1.911 12.188 1 94.56 80 ASP A C 1
ATOM 626 O O . ASP A 1 80 ? -3.244 -2.682 12.625 1 94.56 80 ASP A O 1
ATOM 630 N N . LYS A 1 81 ? -2.318 -0.682 12.422 1 94.94 81 LYS A N 1
ATOM 631 C CA . LYS A 1 81 ? -3.299 -0.057 13.305 1 94.94 81 LYS A CA 1
ATOM 632 C C . LYS A 1 81 ? -4.645 0.112 12.609 1 94.94 81 LYS A C 1
ATOM 634 O O . LYS A 1 81 ? -5.695 -0.041 13.227 1 94.94 81 LYS A O 1
ATOM 639 N N . TYR A 1 82 ? -4.582 0.508 11.32 1 94.62 82 TYR A N 1
ATOM 640 C CA . TYR A 1 82 ? -5.773 0.724 10.516 1 94.62 82 TYR A CA 1
ATOM 641 C C . TYR A 1 82 ? -5.719 -0.104 9.234 1 94.62 82 TYR A C 1
ATOM 643 O O . TYR A 1 82 ? -5.418 0.42 8.156 1 94.62 82 TYR A O 1
ATOM 651 N N . PRO A 1 83 ? -6.207 -1.332 9.289 1 94.19 83 PRO A N 1
ATOM 652 C CA . PRO A 1 83 ? -6.113 -2.197 8.109 1 94.19 83 PRO A CA 1
ATOM 653 C C . PRO A 1 83 ? -6.926 -1.674 6.93 1 94.19 83 PRO A C 1
ATOM 655 O O . PRO A 1 83 ? -6.52 -1.839 5.777 1 94.19 83 PRO A O 1
ATOM 658 N N . ASP A 1 84 ? -8.016 -0.973 7.223 1 92.06 84 ASP A N 1
ATOM 659 C CA . ASP A 1 84 ? -8.852 -0.421 6.164 1 92.06 84 ASP A CA 1
ATOM 660 C C . ASP A 1 84 ? -8.109 0.662 5.383 1 92.06 84 ASP A C 1
ATOM 662 O O . ASP A 1 84 ? -8.516 1.021 4.273 1 92.06 84 ASP A O 1
ATOM 666 N N . ALA A 1 85 ? -7.078 1.185 5.984 1 93.38 85 ALA A N 1
ATOM 667 C CA . ALA A 1 85 ? -6.289 2.217 5.312 1 93.38 85 ALA A CA 1
ATOM 668 C C . ALA A 1 85 ? -5.621 1.666 4.059 1 93.38 85 ALA A C 1
ATOM 670 O O . ALA A 1 85 ? -5.336 2.416 3.121 1 93.38 85 ALA A O 1
ATOM 671 N N . VAL A 1 86 ? -5.395 0.387 4 1 93.62 86 VAL A N 1
ATOM 672 C CA . VAL A 1 86 ? -4.766 -0.228 2.838 1 93.62 86 VAL A CA 1
ATOM 673 C C . VAL A 1 86 ? -5.609 0.032 1.593 1 93.62 86 VAL A C 1
ATOM 675 O O . VAL A 1 86 ? -5.105 0.537 0.587 1 93.62 86 VAL A O 1
ATOM 678 N N . ARG A 1 87 ? -6.809 -0.243 1.728 1 91.38 87 ARG A N 1
ATOM 679 C CA . ARG A 1 87 ? -7.723 -0.069 0.604 1 91.38 87 ARG A CA 1
ATOM 680 C C . ARG A 1 87 ? -7.891 1.407 0.258 1 91.38 87 ARG A C 1
ATOM 682 O O . ARG A 1 87 ? -7.848 1.784 -0.916 1 91.38 87 ARG A O 1
ATOM 689 N N . VAL A 1 88 ? -8.047 2.189 1.203 1 91.38 88 VAL A N 1
ATOM 690 C CA . VAL A 1 88 ? -8.336 3.607 1.014 1 91.38 88 VAL A CA 1
ATOM 691 C C . VAL A 1 88 ? -7.125 4.301 0.388 1 91.38 88 VAL A C 1
ATOM 693 O O . VAL A 1 88 ? -7.27 5.105 -0.535 1 91.38 88 VAL A O 1
ATOM 696 N N . CYS A 1 89 ? -5.988 3.98 0.902 1 91.94 89 CYS A N 1
ATOM 697 C CA . CYS A 1 89 ? -4.773 4.605 0.394 1 91.94 89 CYS A CA 1
ATOM 698 C C . CYS A 1 89 ? -4.488 4.164 -1.036 1 91.94 89 CYS A C 1
ATOM 700 O O . CYS A 1 89 ? -4.07 4.969 -1.869 1 91.94 89 CYS A O 1
ATOM 702 N N . PHE A 1 90 ? -4.77 2.943 -1.264 1 85.19 90 PHE A N 1
ATOM 703 C CA . PHE A 1 90 ? -4.582 2.455 -2.625 1 85.19 90 PHE A CA 1
ATOM 704 C C . PHE A 1 90 ? -5.52 3.17 -3.59 1 85.19 90 PHE A C 1
ATOM 706 O O . PHE A 1 90 ? -5.109 3.582 -4.676 1 85.19 90 PHE A O 1
ATOM 713 N N . LYS A 1 91 ? -6.672 3.271 -3.268 1 86.5 91 LYS A N 1
ATOM 714 C CA . LYS A 1 91 ? -7.641 3.982 -4.098 1 86.5 91 LYS A CA 1
ATOM 715 C C . LYS A 1 91 ? -7.207 5.422 -4.344 1 86.5 91 LYS A C 1
ATOM 717 O O . LYS A 1 91 ? -7.289 5.918 -5.469 1 86.5 91 LYS A O 1
ATOM 722 N N . ARG A 1 92 ? -6.77 6.004 -3.314 1 86.81 92 ARG A N 1
ATOM 723 C CA . ARG A 1 92 ? -6.312 7.387 -3.41 1 86.81 92 ARG A CA 1
ATOM 724 C C . ARG A 1 92 ? -5.117 7.508 -4.348 1 86.81 92 ARG A C 1
ATOM 726 O O . ARG A 1 92 ? -5.012 8.469 -5.113 1 86.81 92 ARG A O 1
ATOM 733 N N . LEU A 1 93 ? -4.281 6.586 -4.273 1 84.19 93 LEU A N 1
ATOM 734 C CA . LEU A 1 93 ? -3.1 6.586 -5.129 1 84.19 93 LEU A CA 1
ATOM 735 C C . LEU A 1 93 ? -3.488 6.438 -6.594 1 84.19 93 LEU A C 1
ATOM 737 O O . LEU A 1 93 ? -2.938 7.121 -7.461 1 84.19 93 LEU A O 1
ATOM 741 N N . VAL A 1 94 ? -4.383 5.605 -6.844 1 81.31 94 VAL A N 1
ATOM 742 C CA . VAL A 1 94 ? -4.852 5.379 -8.203 1 81.31 94 VAL A CA 1
ATOM 743 C C . VAL A 1 94 ? -5.496 6.652 -8.75 1 81.31 94 VAL A C 1
ATOM 745 O O . VAL A 1 94 ? -5.25 7.039 -9.898 1 81.31 94 VAL A O 1
ATOM 748 N N . GLU A 1 95 ? -6.223 7.297 -7.969 1 82.44 95 GLU A N 1
ATOM 749 C CA . GLU A 1 95 ? -6.898 8.531 -8.352 1 82.44 95 GLU A CA 1
ATOM 750 C C . GLU A 1 95 ? -5.895 9.633 -8.672 1 82.44 95 GLU A C 1
ATOM 752 O O . GLU A 1 95 ? -6.098 10.414 -9.609 1 82.44 95 GLU A O 1
ATOM 757 N N . ASN A 1 96 ? -4.879 9.68 -7.91 1 78.81 96 ASN A N 1
ATOM 758 C CA . ASN A 1 96 ? -3.852 10.703 -8.094 1 78.81 96 ASN A CA 1
ATOM 759 C C . ASN A 1 96 ? -3.016 10.438 -9.344 1 78.81 96 ASN A C 1
ATOM 761 O O . ASN A 1 96 ? -2.623 11.367 -10.047 1 78.81 96 ASN A O 1
ATOM 765 N N . LEU A 1 97 ? -2.723 9.242 -9.562 1 73.94 97 LEU A N 1
ATOM 766 C CA . LEU A 1 97 ? -1.924 8.867 -10.727 1 73.94 97 LEU A CA 1
ATOM 767 C C . LEU A 1 97 ? -2.693 9.125 -12.023 1 73.94 97 LEU A C 1
ATOM 769 O O . LEU A 1 97 ? -2.102 9.484 -13.039 1 73.94 97 LEU A O 1
ATOM 773 N N . GLU A 1 98 ? -3.848 8.828 -11.93 1 69.94 98 GLU A N 1
ATOM 774 C CA . GLU A 1 98 ? -4.691 9.109 -13.086 1 69.94 98 GLU A CA 1
ATOM 775 C C . GLU A 1 98 ? -4.715 10.602 -13.414 1 69.94 98 GLU A C 1
ATOM 777 O O . GLU A 1 98 ? -4.922 10.984 -14.562 1 69.94 98 GLU A O 1
ATOM 782 N N . SER A 1 99 ? -4.59 11.32 -12.336 1 63.5 99 SER A N 1
ATOM 783 C CA . SER A 1 99 ? -4.602 12.766 -12.516 1 63.5 99 SER A CA 1
ATOM 784 C C . SER A 1 99 ? -3.242 13.273 -12.984 1 63.5 99 SER A C 1
ATOM 786 O O . SER A 1 99 ? -3.133 14.391 -13.492 1 63.5 99 SER A O 1
ATOM 788 N N . PHE A 1 100 ? -2.246 12.492 -12.672 1 56.06 100 PHE A N 1
ATOM 789 C CA . PHE A 1 100 ? -0.901 12.93 -13.023 1 56.06 100 PHE A CA 1
ATOM 790 C C . PHE A 1 100 ? -0.609 12.648 -14.492 1 56.06 100 PHE A C 1
ATOM 792 O O . PHE A 1 100 ? -1.09 11.656 -15.047 1 56.06 100 PHE A O 1
ATOM 799 N N . ASP A 1 101 ? -0.06 13.656 -15.211 1 49.56 101 ASP A N 1
ATOM 800 C CA . ASP A 1 101 ? 0.489 13.531 -16.562 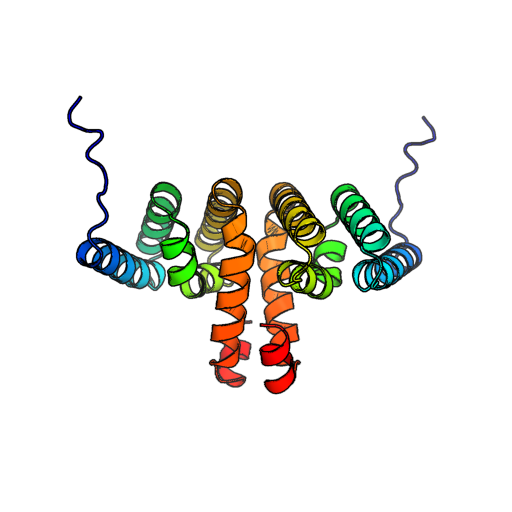1 49.56 101 ASP A CA 1
ATOM 801 C C . ASP A 1 101 ? 1.48 12.375 -16.641 1 49.56 101 ASP A C 1
ATOM 803 O O . ASP A 1 101 ? 2.34 12.219 -15.766 1 49.56 101 ASP A O 1
ATOM 807 N N . PRO A 1 102 ? 1.213 11.344 -17.516 1 4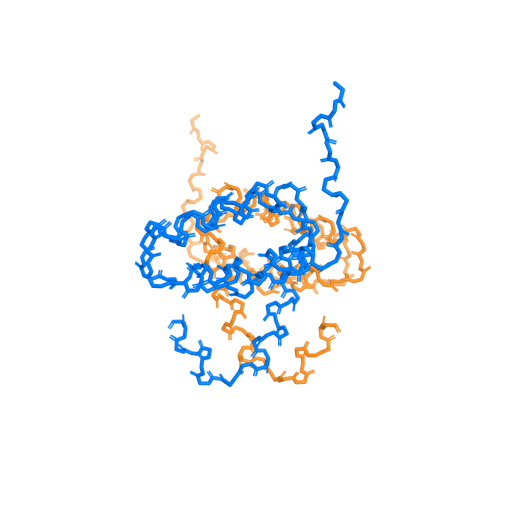9.47 102 PRO A N 1
ATOM 808 C CA . PRO A 1 102 ? 2.1 10.203 -17.734 1 49.47 102 PRO A CA 1
ATOM 809 C C . PRO A 1 102 ? 3.576 10.562 -17.594 1 49.47 102 PRO A C 1
ATOM 811 O O . PRO A 1 102 ? 4.375 9.75 -17.109 1 49.47 102 PRO A O 1
ATOM 814 N N . LEU A 1 103 ? 3.926 11.695 -18.062 1 45.66 103 LEU A N 1
ATOM 815 C CA . LEU A 1 103 ? 5.312 12.148 -18.078 1 45.66 103 LEU A CA 1
ATOM 816 C C . LEU A 1 103 ? 5.84 12.328 -16.656 1 45.66 103 LEU A C 1
ATOM 818 O O . LEU A 1 103 ? 7.023 12.102 -16.391 1 45.66 103 LEU A O 1
ATOM 822 N N . VAL A 1 104 ? 5.023 12.781 -15.875 1 46.41 104 VAL A N 1
ATOM 823 C CA . VAL A 1 104 ? 5.43 13.094 -14.508 1 46.41 104 VAL A CA 1
ATOM 824 C C . VAL A 1 104 ? 5.543 11.805 -13.695 1 46.41 104 VAL A C 1
ATOM 826 O O . VAL A 1 104 ? 6.445 11.664 -12.867 1 46.41 104 VAL A O 1
ATOM 829 N N . VAL A 1 105 ? 4.641 10.906 -13.82 1 50.12 105 VAL A N 1
ATOM 830 C CA . VAL A 1 105 ? 4.699 9.625 -13.125 1 50.12 105 VAL A CA 1
ATOM 831 C C . VAL A 1 105 ? 5.992 8.898 -13.484 1 50.12 105 VAL A C 1
ATOM 833 O O . VAL A 1 105 ? 6.648 8.312 -12.617 1 50.12 105 VAL A O 1
ATOM 836 N N . THR A 1 106 ? 6.43 8.945 -14.688 1 48.03 106 THR A N 1
ATOM 837 C CA . THR A 1 106 ? 7.66 8.305 -15.141 1 48.03 106 THR A CA 1
ATOM 838 C C . THR A 1 106 ? 8.875 8.891 -14.422 1 48.03 106 THR A C 1
ATOM 840 O O . THR A 1 106 ? 9.836 8.172 -14.148 1 48.03 106 THR A O 1
ATOM 843 N N . ALA A 1 107 ? 8.781 10.156 -14.094 1 47.06 107 ALA A N 1
ATOM 844 C CA . ALA A 1 107 ? 9.938 10.82 -13.508 1 47.06 107 ALA A CA 1
ATOM 845 C C . ALA A 1 107 ? 10.109 10.43 -12.039 1 47.06 107 ALA A C 1
ATOM 847 O O . ALA A 1 107 ? 11.148 10.688 -11.438 1 47.06 107 ALA A O 1
ATOM 848 N N . MET A 1 108 ? 8.992 9.961 -11.523 1 46.16 108 MET A N 1
ATOM 849 C CA . MET A 1 108 ? 9.07 9.578 -10.117 1 46.16 108 MET A CA 1
ATOM 850 C C . MET A 1 108 ? 9.609 8.156 -9.969 1 46.16 108 MET A C 1
ATOM 852 O O . MET A 1 108 ? 9.898 7.707 -8.859 1 46.16 108 MET A O 1
ATOM 856 N N . ILE A 1 109 ? 9.484 7.379 -11.008 1 45.66 109 ILE A N 1
ATOM 857 C CA . ILE A 1 109 ? 9.969 6.004 -11.008 1 45.66 109 ILE A CA 1
ATOM 858 C C . ILE A 1 109 ? 11.461 5.977 -11.336 1 45.66 109 ILE A C 1
ATOM 860 O O . ILE A 1 109 ? 11.898 6.621 -12.289 1 45.66 109 ILE A O 1
ATOM 864 N N . HIS B 1 1 ? 15.797 -34.312 8.883 1 27.77 1 HIS B N 1
ATOM 865 C CA . HIS B 1 1 ? 16.797 -33.688 8.016 1 27.77 1 HIS B CA 1
ATOM 866 C C . HIS B 1 1 ? 16.203 -33.312 6.664 1 27.77 1 HIS B C 1
ATOM 868 O O . HIS B 1 1 ? 16.609 -32.312 6.059 1 27.77 1 HIS B O 1
ATOM 874 N N . ALA B 1 2 ? 15.5 -34.188 6.035 1 32.28 2 ALA B N 1
ATOM 875 C CA . ALA B 1 2 ? 15.188 -34.188 4.609 1 32.28 2 ALA B CA 1
ATOM 876 C C . ALA B 1 2 ? 14.266 -33.031 4.234 1 32.28 2 ALA B C 1
ATOM 878 O O . ALA B 1 2 ? 14.234 -32.594 3.082 1 32.28 2 ALA B O 1
ATOM 879 N N . ALA B 1 3 ? 13.203 -32.844 4.969 1 33.44 3 ALA B N 1
ATOM 880 C CA . ALA B 1 3 ? 11.977 -32.219 4.465 1 33.44 3 ALA B CA 1
ATOM 881 C C . ALA B 1 3 ? 12.141 -30.719 4.293 1 33.44 3 ALA B C 1
ATOM 883 O O . ALA B 1 3 ? 11.164 -30 4.086 1 33.44 3 ALA B O 1
ATOM 884 N N . SER B 1 4 ? 13.195 -30.203 4.957 1 35.19 4 SER B N 1
ATOM 885 C CA . SER B 1 4 ? 13.438 -28.797 4.719 1 35.19 4 SER B CA 1
ATOM 886 C C . SER B 1 4 ? 13.734 -28.516 3.25 1 35.19 4 SER B C 1
ATOM 888 O O . SER B 1 4 ? 14.852 -28.141 2.898 1 35.19 4 SER B O 1
ATOM 890 N N . GLN B 1 5 ? 13.547 -29.594 2.322 1 33.56 5 GLN B N 1
ATOM 891 C CA . GLN B 1 5 ? 13.914 -29.406 0.92 1 33.56 5 GLN B CA 1
ATOM 892 C C . GLN B 1 5 ? 13.633 -27.984 0.452 1 33.56 5 GLN B C 1
ATOM 894 O O . GLN B 1 5 ? 12.539 -27.453 0.677 1 33.56 5 GLN B O 1
ATOM 899 N N . SER B 1 6 ? 14.68 -27.203 0.333 1 37.22 6 SER B N 1
ATOM 900 C CA . SER B 1 6 ? 15.008 -25.922 -0.288 1 37.22 6 SER B CA 1
ATOM 901 C C . SER B 1 6 ? 14.188 -25.703 -1.556 1 37.22 6 SER B C 1
ATOM 903 O O . SER B 1 6 ? 14.172 -26.547 -2.447 1 37.22 6 SER B O 1
ATOM 905 N N . PHE B 1 7 ? 12.938 -25.281 -1.44 1 40.03 7 PHE B N 1
ATOM 906 C CA . PHE B 1 7 ? 12.391 -24.641 -2.629 1 40.03 7 PHE B CA 1
ATOM 907 C C . PHE B 1 7 ? 13.508 -24.047 -3.484 1 40.03 7 PHE B C 1
ATOM 909 O O . PHE B 1 7 ? 14.047 -22.984 -3.162 1 40.03 7 PHE B O 1
ATOM 916 N N . ASN B 1 8 ? 14.68 -24.688 -3.643 1 43.56 8 ASN B N 1
ATOM 917 C CA . ASN B 1 8 ? 15.453 -24.328 -4.824 1 43.56 8 ASN B CA 1
ATOM 918 C C . ASN B 1 8 ? 14.547 -23.922 -5.984 1 43.56 8 ASN B C 1
ATOM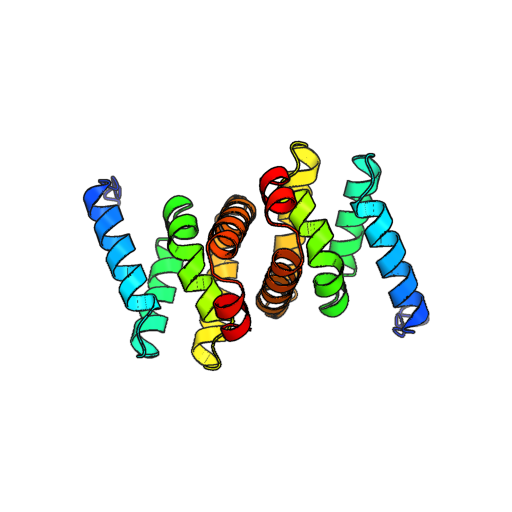 920 O O . ASN B 1 8 ? 13.891 -24.766 -6.594 1 43.56 8 ASN B O 1
ATOM 924 N N . ASP B 1 9 ? 13.781 -22.984 -5.84 1 46.56 9 ASP B N 1
ATOM 925 C CA . ASP B 1 9 ? 12.875 -22.297 -6.754 1 46.56 9 ASP B CA 1
ATOM 926 C C . ASP B 1 9 ? 13.438 -22.281 -8.172 1 46.56 9 ASP B C 1
ATOM 928 O O . ASP B 1 9 ? 14.359 -21.516 -8.477 1 46.56 9 ASP B O 1
ATOM 932 N N . ASP B 1 10 ? 13.602 -23.359 -8.734 1 51.62 10 ASP B N 1
ATOM 933 C CA . ASP B 1 10 ? 13.648 -23.438 -10.188 1 51.62 10 ASP B CA 1
ATOM 934 C C . ASP B 1 10 ? 12.625 -22.5 -10.82 1 51.62 10 ASP B C 1
ATOM 936 O O . ASP B 1 10 ? 11.469 -22.453 -10.391 1 51.62 10 ASP B O 1
ATOM 940 N N . THR B 1 11 ? 13.078 -21.453 -11.508 1 63.97 11 THR B N 1
ATOM 941 C CA . THR B 1 11 ? 12.406 -20.406 -12.281 1 63.97 11 THR B CA 1
ATOM 942 C C . THR B 1 11 ? 11.164 -20.969 -12.961 1 63.97 11 THR B C 1
ATOM 944 O O . THR B 1 11 ? 10.094 -20.344 -12.922 1 63.97 11 THR B O 1
ATOM 947 N N . PRO B 1 12 ? 11.266 -22.234 -13.555 1 69 12 PRO B N 1
ATOM 948 C CA . PRO B 1 12 ? 10.07 -22.734 -14.242 1 69 12 PRO B CA 1
ATOM 949 C C . PRO B 1 12 ? 8.922 -23.016 -13.281 1 69 12 PRO B C 1
ATOM 951 O O . PRO B 1 12 ? 7.762 -22.719 -13.594 1 69 12 PRO B O 1
ATOM 954 N N . VAL B 1 13 ? 9.273 -23.656 -12.164 1 72.19 13 VAL B N 1
ATOM 955 C CA . VAL B 1 13 ? 8.219 -24.016 -11.219 1 72.19 13 VAL B CA 1
ATOM 956 C C . VAL B 1 13 ? 7.652 -22.75 -10.578 1 72.19 13 VAL B C 1
ATOM 958 O O . VAL B 1 13 ? 6.438 -22.625 -10.406 1 72.19 13 VAL B O 1
ATOM 961 N N . LEU B 1 14 ? 8.555 -21.844 -10.289 1 75.31 14 LEU B N 1
ATOM 962 C CA . LEU B 1 14 ? 8.109 -20.578 -9.703 1 75.31 14 LEU B CA 1
ATOM 963 C C . LEU B 1 14 ? 7.195 -19.828 -10.664 1 75.31 14 LEU B C 1
ATOM 965 O O . LEU B 1 14 ? 6.199 -19.234 -10.25 1 75.31 14 LEU B O 1
ATOM 969 N N . LEU B 1 15 ? 7.59 -20.031 -11.93 1 81 15 LEU B N 1
ATOM 970 C CA . LEU B 1 15 ? 6.773 -19.375 -12.945 1 81 15 LEU B CA 1
ATOM 971 C C . LEU B 1 15 ? 5.406 -20.047 -13.055 1 81 15 LEU B C 1
ATOM 973 O O . LEU B 1 15 ? 4.387 -19.359 -13.172 1 81 15 LEU B O 1
ATOM 977 N N . LEU B 1 16 ? 5.395 -21.312 -12.969 1 84.56 16 LEU B N 1
ATOM 978 C CA . LEU B 1 16 ? 4.133 -22.047 -13.039 1 84.56 16 LEU B CA 1
ATOM 979 C C . LEU B 1 16 ? 3.238 -21.703 -11.852 1 84.56 16 LEU B C 1
ATOM 981 O O . LEU B 1 16 ? 2.039 -21.469 -12.023 1 84.56 16 LEU B O 1
ATOM 985 N N . ILE B 1 17 ? 3.83 -21.703 -10.711 1 90.5 17 ILE B N 1
ATOM 986 C CA . ILE B 1 17 ? 3.076 -21.391 -9.508 1 90.5 17 ILE B CA 1
ATOM 987 C C . ILE B 1 17 ? 2.508 -19.969 -9.602 1 90.5 17 ILE B C 1
ATOM 989 O O . ILE B 1 17 ? 1.345 -19.75 -9.266 1 90.5 17 ILE B O 1
ATOM 993 N N . THR B 1 18 ? 3.359 -19.109 -10.055 1 93.44 18 THR B N 1
ATOM 994 C CA . THR B 1 18 ? 2.912 -17.719 -10.195 1 93.44 18 THR B CA 1
ATOM 995 C C . THR B 1 18 ? 1.727 -17.625 -11.148 1 93.44 18 THR B C 1
ATOM 997 O O . THR B 1 18 ? 0.747 -16.938 -10.867 1 93.44 18 THR B O 1
ATOM 1000 N N . ASN B 1 19 ? 1.827 -18.312 -12.289 1 94 19 ASN B N 1
ATOM 1001 C CA . ASN B 1 19 ? 0.758 -18.281 -13.281 1 94 19 ASN B CA 1
ATOM 1002 C C . ASN B 1 19 ? -0.527 -18.906 -12.742 1 94 19 ASN B C 1
ATOM 1004 O O . ASN B 1 19 ? -1.622 -18.406 -13.008 1 94 19 ASN B O 1
ATOM 1008 N N . GLN B 1 20 ? -0.379 -19.938 -12.094 1 95.31 20 GLN B N 1
ATOM 1009 C CA . GLN B 1 20 ? -1.557 -20.562 -11.5 1 95.31 20 GLN B CA 1
ATOM 1010 C C . GLN B 1 20 ? -2.199 -19.641 -10.469 1 95.31 20 GLN B C 1
ATOM 1012 O O . GLN B 1 20 ? -3.426 -19.516 -10.422 1 95.31 20 GLN B O 1
ATOM 1017 N N . LEU B 1 21 ? -1.416 -19.062 -9.609 1 97.31 21 LEU B N 1
ATOM 1018 C CA . LEU B 1 21 ? -1.934 -18.141 -8.602 1 97.31 21 LEU B CA 1
ATOM 1019 C C . LEU B 1 21 ? -2.643 -16.969 -9.25 1 97.31 21 LEU B C 1
ATOM 1021 O O . LEU B 1 21 ? -3.693 -16.531 -8.773 1 97.31 21 LEU B O 1
ATOM 1025 N N . ARG B 1 22 ? -2.047 -16.516 -10.242 1 96.81 22 ARG B N 1
ATOM 1026 C CA . ARG B 1 22 ? -2.678 -15.422 -10.984 1 96.81 22 ARG B CA 1
ATOM 1027 C C . ARG B 1 22 ? -4.066 -15.82 -11.469 1 96.81 22 ARG B C 1
ATOM 1029 O O . ARG B 1 22 ? -5.027 -15.062 -11.305 1 96.81 22 ARG B O 1
ATOM 1036 N N . LYS B 1 23 ? -4.094 -16.969 -12.055 1 97.38 23 LYS B N 1
ATOM 1037 C CA . LYS B 1 23 ? -5.375 -17.484 -12.531 1 97.38 23 LYS B CA 1
ATOM 1038 C C . LYS B 1 23 ? -6.363 -17.641 -11.383 1 97.38 23 LYS B C 1
ATOM 1040 O O . LYS B 1 23 ? -7.52 -17.219 -11.484 1 97.38 23 LYS B O 1
ATOM 1045 N N . ASP B 1 24 ? -5.93 -18.219 -10.328 1 98 24 ASP B N 1
ATOM 1046 C CA . ASP B 1 24 ? -6.801 -18.5 -9.188 1 98 24 ASP B CA 1
ATOM 1047 C C . ASP B 1 24 ? -7.27 -17.203 -8.531 1 98 24 ASP B C 1
ATOM 1049 O O . ASP B 1 24 ? -8.414 -17.094 -8.094 1 98 24 ASP B O 1
ATOM 1053 N N . LEU B 1 25 ? -6.465 -16.203 -8.438 1 97.88 25 LEU B N 1
ATOM 1054 C CA . LEU B 1 25 ? -6.805 -14.914 -7.832 1 97.88 25 LEU B CA 1
ATOM 1055 C C . LEU B 1 25 ? -7.781 -14.141 -8.711 1 97.88 25 LEU B C 1
ATOM 1057 O O . LEU B 1 25 ? -8.445 -13.211 -8.242 1 97.88 25 LEU B O 1
ATOM 1061 N N . SER B 1 26 ? -7.809 -14.492 -9.953 1 97 26 SER B N 1
ATOM 1062 C CA . SER B 1 26 ? -8.695 -13.812 -10.898 1 97 26 SER B CA 1
ATOM 1063 C C . SER B 1 26 ? -9.992 -14.594 -11.094 1 97 26 SER B C 1
ATOM 1065 O O . SER B 1 26 ? -10.812 -14.234 -11.945 1 97 26 SER B O 1
ATOM 1067 N N . SER B 1 27 ? -10.156 -15.609 -10.336 1 97.12 27 SER B N 1
ATOM 1068 C CA . SER B 1 27 ? -11.336 -16.469 -10.469 1 97.12 27 SER B CA 1
ATOM 1069 C C . SER B 1 27 ? -12.594 -15.75 -9.992 1 97.12 27 SER B C 1
ATOM 1071 O O . SER B 1 27 ? -12.523 -14.859 -9.141 1 97.12 27 SER B O 1
ATOM 1073 N N . THR B 1 28 ? -13.758 -16.141 -10.5 1 95.38 28 THR B N 1
ATOM 1074 C CA . THR B 1 28 ? -15.047 -15.641 -10.039 1 95.38 28 THR B CA 1
ATOM 1075 C C . THR B 1 28 ? -15.516 -16.406 -8.797 1 95.38 28 THR B C 1
ATOM 1077 O O . THR B 1 28 ? -16.453 -15.969 -8.117 1 95.38 28 THR B O 1
ATOM 1080 N N . ASN B 1 29 ? -14.906 -17.484 -8.555 1 96.31 29 ASN B N 1
ATOM 1081 C CA . ASN B 1 29 ? -15.219 -18.297 -7.387 1 96.31 29 ASN B CA 1
ATOM 1082 C C . ASN B 1 29 ? -14.508 -17.797 -6.137 1 96.31 29 ASN B C 1
ATOM 1084 O O . ASN B 1 29 ? -13.281 -17.891 -6.035 1 96.31 29 ASN B O 1
ATOM 1088 N N . GLU B 1 30 ? -15.242 -17.359 -5.16 1 96.25 30 GLU B N 1
ATOM 1089 C CA . GLU B 1 30 ? -14.695 -16.719 -3.967 1 96.25 30 GLU B CA 1
ATOM 1090 C C . GLU B 1 30 ? -13.844 -17.688 -3.158 1 96.25 30 GLU B C 1
ATOM 1092 O O . GLU B 1 30 ? -12.859 -17.297 -2.539 1 96.25 30 GLU B O 1
ATOM 1097 N N . PHE B 1 31 ? -14.25 -18.922 -3.154 1 95.81 31 PHE B N 1
ATOM 1098 C CA . PHE B 1 31 ? -13.508 -19.938 -2.404 1 95.81 31 PHE B CA 1
ATOM 1099 C C . PHE B 1 31 ? -12.141 -20.188 -3.027 1 95.81 31 PHE B C 1
ATOM 1101 O O . PHE B 1 31 ? -11.141 -20.312 -2.314 1 95.81 31 PHE B O 1
ATOM 1108 N N . GLU B 1 32 ? -12.148 -20.266 -4.316 1 97.75 32 GLU B N 1
ATOM 1109 C CA . GLU B 1 32 ? -10.891 -20.406 -5.039 1 97.75 32 GLU B CA 1
ATOM 1110 C C . GLU B 1 32 ? -9.961 -19.234 -4.781 1 97.75 32 GLU B C 1
ATOM 1112 O O . GLU B 1 32 ? -8.773 -19.406 -4.504 1 97.75 32 GLU B O 1
ATOM 1117 N N . VAL B 1 33 ? -10.477 -18.078 -4.844 1 98.38 33 VAL B N 1
ATOM 1118 C CA . VAL B 1 33 ? -9.703 -16.875 -4.605 1 98.38 33 VAL B CA 1
ATOM 1119 C C . VAL B 1 33 ? -9.164 -16.875 -3.18 1 98.38 33 VAL B C 1
ATOM 1121 O O . VAL B 1 33 ? -7.992 -16.562 -2.953 1 98.38 33 VAL B O 1
ATOM 1124 N N . SER B 1 34 ? -9.961 -17.219 -2.211 1 97.75 34 SER B N 1
ATOM 1125 C CA . SER B 1 34 ? -9.57 -17.25 -0.804 1 97.75 34 SER B CA 1
ATOM 1126 C C . SER B 1 34 ? -8.422 -18.219 -0.568 1 97.75 34 SER B C 1
ATOM 1128 O O . SER B 1 34 ? -7.469 -17.906 0.151 1 97.75 34 SER B O 1
ATOM 1130 N N . LEU B 1 35 ? -8.562 -19.344 -1.19 1 97.75 35 LEU B N 1
ATOM 1131 C CA . LEU B 1 35 ? -7.504 -20.344 -1.047 1 97.75 35 LEU B CA 1
ATOM 1132 C C . LEU B 1 35 ? -6.199 -19.844 -1.655 1 97.75 35 LEU B C 1
ATOM 1134 O O . LEU B 1 35 ? -5.121 -20.062 -1.102 1 97.75 35 LEU B O 1
ATOM 1138 N N . ALA B 1 36 ? -6.32 -19.25 -2.781 1 98.25 36 ALA B N 1
ATOM 1139 C CA . ALA B 1 36 ? -5.145 -18.688 -3.447 1 98.25 36 ALA B CA 1
ATOM 1140 C C . ALA B 1 36 ? -4.492 -17.609 -2.594 1 98.25 36 ALA B C 1
ATOM 1142 O O . ALA B 1 36 ? -3.264 -17.547 -2.488 1 98.25 36 ALA B O 1
ATOM 1143 N N . LEU B 1 37 ? -5.234 -16.766 -1.947 1 98.12 37 LEU B N 1
ATOM 1144 C CA . LEU B 1 37 ? -4.734 -15.734 -1.039 1 98.12 37 LEU B CA 1
ATOM 1145 C C . LEU B 1 37 ? -4.004 -16.359 0.142 1 98.12 37 LEU B C 1
ATOM 1147 O O . LEU B 1 37 ? -2.928 -15.906 0.53 1 98.12 37 LEU B O 1
ATOM 1151 N N . ASP B 1 38 ? -4.547 -17.406 0.727 1 97.19 38 ASP B N 1
ATOM 1152 C CA . ASP B 1 38 ? -3.912 -18.125 1.833 1 97.19 38 ASP B CA 1
ATOM 1153 C C . ASP B 1 38 ? -2.566 -18.703 1.41 1 97.19 38 ASP B C 1
ATOM 1155 O O . ASP B 1 38 ? -1.581 -18.594 2.145 1 97.19 38 ASP B O 1
ATOM 1159 N N . LEU B 1 39 ? -2.652 -19.297 0.313 1 97 39 LEU B N 1
ATOM 1160 C CA . LEU B 1 39 ? -1.414 -19.891 -0.191 1 97 39 LEU B CA 1
ATOM 1161 C C . LEU B 1 39 ? -0.358 -18.812 -0.418 1 97 39 LEU B C 1
ATOM 1163 O O . LEU B 1 39 ? 0.798 -18.984 -0.024 1 97 39 LEU B O 1
ATOM 1167 N N . LEU B 1 40 ? -0.733 -17.734 -1.066 1 96.44 40 LEU B N 1
ATOM 1168 C CA . LEU B 1 40 ? 0.186 -16.625 -1.295 1 96.44 40 LEU B CA 1
ATOM 1169 C C . LEU B 1 40 ? 0.801 -16.141 0.018 1 96.44 40 LEU B C 1
ATOM 1171 O O . LEU B 1 40 ? 2.01 -15.906 0.092 1 96.44 40 LEU B O 1
ATOM 1175 N N . SER B 1 41 ? 0.019 -15.984 1.069 1 95.81 41 SER B N 1
ATOM 1176 C CA . SER B 1 41 ? 0.502 -15.492 2.355 1 95.81 41 SER B CA 1
ATOM 1177 C C . SER B 1 41 ? 1.555 -16.422 2.943 1 95.81 41 SER B C 1
ATOM 1179 O O . SER B 1 41 ? 2.438 -15.992 3.686 1 95.81 41 SER B O 1
ATOM 1181 N N . ARG B 1 42 ? 1.494 -17.641 2.607 1 94.69 42 ARG B N 1
ATOM 1182 C CA . ARG B 1 42 ? 2.393 -18.641 3.168 1 94.69 42 ARG B CA 1
ATOM 1183 C C . ARG B 1 42 ? 3.697 -18.703 2.381 1 94.69 42 ARG B C 1
ATOM 1185 O O . ARG B 1 42 ? 4.77 -18.891 2.961 1 94.69 42 ARG B O 1
ATOM 1192 N N . ILE B 1 43 ? 3.604 -18.547 1.158 1 94.25 43 ILE B N 1
ATOM 1193 C CA . ILE B 1 43 ? 4.77 -18.844 0.339 1 94.25 43 ILE B CA 1
ATOM 1194 C C . ILE B 1 43 ? 5.352 -17.562 -0.234 1 94.25 43 ILE B C 1
ATOM 1196 O O . ILE B 1 43 ? 6.309 -17.594 -1.007 1 94.25 43 ILE B O 1
ATOM 1200 N N . ALA B 1 44 ? 4.816 -16.453 0.025 1 93.44 44 ALA B N 1
ATOM 1201 C CA . ALA B 1 44 ? 5.16 -15.188 -0.604 1 93.44 44 ALA B CA 1
ATOM 1202 C C . ALA B 1 44 ? 6.668 -14.938 -0.547 1 93.44 44 ALA B C 1
ATOM 1204 O O . ALA B 1 44 ? 7.301 -15.164 0.487 1 93.44 44 ALA B O 1
ATOM 1205 N N . THR B 1 45 ? 7.23 -14.656 -1.625 1 92 45 THR B N 1
ATOM 1206 C CA . THR B 1 45 ? 8.531 -14.008 -1.77 1 92 45 THR B CA 1
ATOM 1207 C C . THR B 1 45 ? 8.375 -12.594 -2.309 1 92 45 THR B C 1
ATOM 1209 O O . THR B 1 45 ? 7.273 -12.18 -2.678 1 92 45 THR B O 1
ATOM 1212 N N . LEU B 1 46 ? 9.461 -11.875 -2.264 1 91.19 46 LEU B N 1
ATOM 1213 C CA . LEU B 1 46 ? 9.406 -10.516 -2.805 1 91.19 46 LEU B CA 1
ATOM 1214 C C . LEU B 1 46 ? 8.992 -10.531 -4.273 1 91.19 46 LEU B C 1
ATOM 1216 O O . LEU B 1 46 ? 8.156 -9.727 -4.695 1 91.19 46 LEU B O 1
ATOM 1220 N N . ASP B 1 47 ? 9.578 -11.453 -5.016 1 90.5 47 ASP B N 1
ATOM 1221 C CA . ASP B 1 47 ? 9.297 -11.547 -6.441 1 90.5 47 ASP B CA 1
ATOM 1222 C C . ASP B 1 47 ? 7.836 -11.93 -6.688 1 90.5 47 ASP B C 1
ATOM 1224 O O . ASP B 1 47 ? 7.18 -11.359 -7.562 1 90.5 47 ASP B O 1
ATOM 1228 N N . LEU B 1 48 ? 7.371 -12.812 -5.977 1 93.25 48 LEU B N 1
ATOM 1229 C CA . LEU B 1 48 ? 5.988 -13.25 -6.133 1 93.25 48 LEU B CA 1
ATOM 1230 C C . LEU B 1 48 ? 5.023 -12.125 -5.777 1 93.25 48 LEU B C 1
ATOM 1232 O O . LEU B 1 48 ? 4.039 -11.898 -6.488 1 93.25 48 LEU B O 1
ATOM 1236 N N . ALA B 1 49 ? 5.305 -11.492 -4.656 1 93.81 49 ALA B N 1
ATOM 1237 C CA . ALA B 1 49 ? 4.492 -10.359 -4.227 1 93.81 49 ALA B CA 1
ATOM 1238 C C . ALA B 1 49 ? 4.434 -9.281 -5.312 1 93.81 49 ALA B C 1
ATOM 1240 O O . ALA B 1 49 ? 3.357 -8.789 -5.645 1 93.81 49 ALA B O 1
ATOM 1241 N N . ARG B 1 50 ? 5.594 -9.039 -5.797 1 92 50 ARG B N 1
ATOM 1242 C CA . ARG B 1 50 ? 5.684 -8.047 -6.863 1 92 50 ARG B CA 1
ATOM 1243 C C . ARG B 1 50 ? 4.855 -8.469 -8.07 1 92 50 ARG B C 1
ATOM 1245 O O . ARG B 1 50 ? 4.062 -7.68 -8.594 1 92 50 ARG B O 1
ATOM 1252 N N . ASP B 1 51 ? 4.965 -9.664 -8.5 1 92.62 51 ASP B N 1
ATOM 1253 C CA . ASP B 1 51 ? 4.359 -10.148 -9.734 1 92.62 51 ASP B CA 1
ATOM 1254 C C . ASP B 1 51 ? 2.84 -10.234 -9.609 1 92.62 51 ASP B C 1
ATOM 1256 O O . ASP B 1 51 ? 2.119 -10.039 -10.586 1 92.62 51 ASP B O 1
ATOM 1260 N N . LEU B 1 52 ? 2.398 -10.453 -8.445 1 95.62 52 LEU B N 1
ATOM 1261 C CA . LEU B 1 52 ? 0.966 -10.664 -8.266 1 95.62 52 LEU B CA 1
ATOM 1262 C C . LEU B 1 52 ? 0.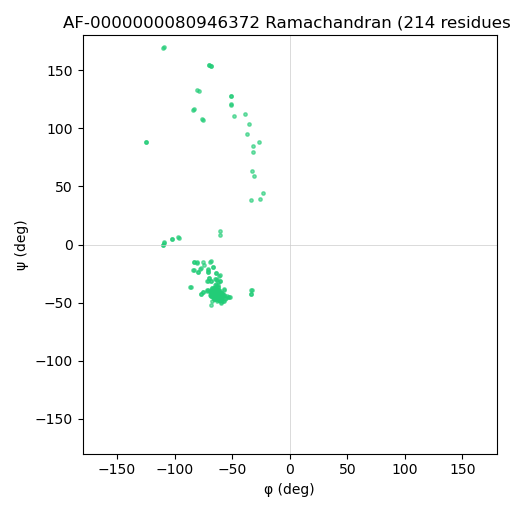299 -9.406 -7.715 1 95.62 52 LEU B C 1
ATOM 1264 O O . LEU B 1 52 ? -0.896 -9.414 -7.41 1 95.62 52 LEU B O 1
ATOM 1268 N N . THR B 1 53 ? 1.042 -8.344 -7.574 1 94.44 53 THR B N 1
ATOM 1269 C CA . THR B 1 53 ? 0.572 -7.086 -7.008 1 94.44 53 THR B CA 1
ATOM 1270 C C . THR B 1 53 ? -0.704 -6.625 -7.707 1 94.44 53 THR B C 1
ATOM 1272 O O . THR B 1 53 ? -1.699 -6.312 -7.047 1 94.44 53 THR B O 1
ATOM 1275 N N . PRO B 1 54 ? -0.774 -6.672 -9.062 1 93.19 54 PRO B N 1
ATOM 1276 C CA . PRO B 1 54 ? -1.984 -6.172 -9.719 1 93.19 54 PRO B CA 1
ATOM 1277 C C . PRO B 1 54 ? -3.232 -6.965 -9.336 1 93.19 54 PRO B C 1
ATOM 1279 O O . PRO B 1 54 ? -4.285 -6.375 -9.078 1 93.19 54 PRO B O 1
ATOM 1282 N N . GLU B 1 55 ? -3.117 -8.297 -9.312 1 94.62 55 GLU B N 1
ATOM 1283 C CA . GLU B 1 55 ? -4.27 -9.133 -8.977 1 94.62 55 GLU B CA 1
ATOM 1284 C C . GLU B 1 55 ? -4.707 -8.906 -7.535 1 94.62 55 GLU B C 1
ATOM 1286 O O . GLU B 1 55 ? -5.906 -8.82 -7.25 1 94.62 55 GLU B O 1
ATOM 1291 N N . VAL B 1 56 ? -3.709 -8.773 -6.602 1 95.94 56 VAL B N 1
ATOM 1292 C CA . VAL B 1 56 ? -4.023 -8.594 -5.188 1 95.94 56 VAL B CA 1
ATOM 1293 C C . VAL B 1 56 ? -4.688 -7.234 -4.977 1 95.94 56 VAL B C 1
ATOM 1295 O O . VAL B 1 56 ? -5.668 -7.125 -4.234 1 95.94 56 VAL B O 1
ATOM 1298 N N . PHE B 1 57 ? -4.238 -6.266 -5.648 1 90 57 PHE B N 1
ATOM 1299 C CA . PHE B 1 57 ? -4.777 -4.926 -5.461 1 90 57 PHE B CA 1
ATOM 1300 C C . PHE B 1 57 ? -6.18 -4.816 -6.043 1 90 57 PHE B C 1
ATOM 1302 O O . PHE B 1 57 ? -7.02 -4.074 -5.527 1 90 57 PHE B O 1
ATOM 1309 N N . LYS B 1 58 ? -6.453 -5.574 -7.102 1 92.75 58 LYS B N 1
ATOM 1310 C CA . LYS B 1 58 ? -7.816 -5.645 -7.621 1 92.75 58 LYS B CA 1
ATOM 1311 C C . LYS B 1 58 ? -8.766 -6.227 -6.582 1 92.75 58 LYS B C 1
ATOM 1313 O O . LYS B 1 58 ? -9.914 -5.793 -6.469 1 92.75 58 LYS B O 1
ATOM 1318 N N . LEU B 1 59 ? -8.281 -7.145 -5.855 1 95.44 59 LEU B N 1
ATOM 1319 C CA . LEU B 1 59 ? -9.117 -7.816 -4.867 1 95.44 59 LEU B CA 1
ATOM 1320 C C . LEU B 1 59 ? -9.43 -6.887 -3.701 1 95.44 59 LEU B C 1
ATOM 1322 O O . LEU B 1 59 ? -10.422 -7.086 -2.992 1 95.44 59 LEU B O 1
ATOM 1326 N N . LEU B 1 60 ? -8.578 -5.859 -3.469 1 93.12 60 LEU B N 1
ATOM 1327 C CA . LEU B 1 60 ? -8.836 -4.871 -2.426 1 93.12 60 LEU B CA 1
ATOM 1328 C C . LEU B 1 60 ? -10.031 -3.998 -2.791 1 93.12 60 LEU B C 1
ATOM 1330 O O . LEU B 1 60 ? -10.617 -3.342 -1.926 1 93.12 60 LEU B O 1
ATOM 1334 N N . SER B 1 61 ? -10.422 -4.055 -4.055 1 90.44 61 SER B N 1
ATOM 1335 C CA . SER B 1 61 ? -11.5 -3.193 -4.535 1 90.44 61 SER B CA 1
ATOM 1336 C C . SER B 1 61 ? -12.766 -3.996 -4.816 1 90.44 61 SER B C 1
ATOM 1338 O O . SER B 1 61 ? -13.75 -3.449 -5.305 1 90.44 61 SER B O 1
ATOM 1340 N N . THR B 1 62 ? -12.742 -5.215 -4.582 1 92.31 62 THR B N 1
ATOM 1341 C CA . THR B 1 62 ? -13.898 -6.059 -4.871 1 92.31 62 THR B CA 1
ATOM 1342 C C . THR B 1 62 ? -15.055 -5.734 -3.93 1 92.31 62 THR B C 1
ATOM 1344 O O . THR B 1 62 ? -14.844 -5.25 -2.816 1 92.31 62 THR B O 1
ATOM 1347 N N . SER B 1 63 ? -16.266 -5.988 -4.355 1 92.75 63 SER B N 1
ATOM 1348 C CA . SER B 1 63 ? -17.453 -5.781 -3.537 1 92.75 63 SER B CA 1
ATOM 1349 C C . SER B 1 63 ? -17.672 -6.938 -2.566 1 92.75 63 SER B C 1
ATOM 1351 O O . SER B 1 63 ? -18.469 -6.832 -1.633 1 92.75 63 SER B O 1
ATOM 1353 N N . LYS B 1 64 ? -17 -8.016 -2.807 1 94.44 64 LYS B N 1
ATOM 1354 C CA . LYS B 1 64 ? -17.109 -9.188 -1.938 1 94.44 64 LYS B CA 1
ATOM 1355 C C . LYS B 1 64 ? -16.344 -8.977 -0.636 1 94.44 64 LYS B C 1
ATOM 1357 O O . LYS B 1 64 ? -15.117 -9.141 -0.597 1 94.44 64 LYS B O 1
ATOM 1362 N N . VAL B 1 65 ? -17.094 -8.773 0.455 1 94.06 65 VAL B N 1
ATOM 1363 C CA . VAL B 1 65 ? -16.547 -8.336 1.732 1 94.06 65 VAL B CA 1
ATOM 1364 C C . VAL B 1 65 ? -15.547 -9.383 2.242 1 94.06 65 VAL B C 1
ATOM 1366 O O . VAL B 1 65 ? -14.469 -9.031 2.732 1 94.06 65 VAL B O 1
ATOM 1369 N N . PHE B 1 66 ? -15.906 -10.648 2.127 1 95.12 66 PHE B N 1
ATOM 1370 C CA . PHE B 1 66 ? -15.07 -11.719 2.648 1 95.12 66 PHE B CA 1
ATOM 1371 C C . PHE B 1 66 ? -13.727 -11.758 1.924 1 95.12 66 PHE B C 1
ATOM 1373 O O . PHE B 1 66 ? -12.68 -11.898 2.557 1 95.12 66 PHE B O 1
ATOM 1380 N N . VAL B 1 67 ? -13.727 -11.633 0.637 1 97.06 67 VAL B N 1
ATOM 1381 C CA . VAL B 1 67 ? -12.516 -11.641 -0.176 1 97.06 67 VAL B CA 1
ATOM 1382 C C . VAL B 1 67 ? -11.68 -10.398 0.126 1 97.06 67 VAL B C 1
ATOM 1384 O O . VAL B 1 67 ? -10.461 -10.484 0.273 1 97.06 67 VAL B O 1
ATOM 1387 N N . ARG B 1 68 ? -12.367 -9.383 0.232 1 95.25 68 ARG B N 1
ATOM 1388 C CA . ARG B 1 68 ? -11.688 -8.117 0.508 1 95.25 68 ARG B CA 1
ATOM 1389 C C . ARG B 1 68 ? -10.961 -8.172 1.846 1 95.25 68 ARG B C 1
ATOM 1391 O O . ARG B 1 68 ? -9.797 -7.766 1.942 1 95.25 68 ARG B O 1
ATOM 1398 N N . LYS B 1 69 ? -11.523 -8.609 2.934 1 95.94 69 LYS B N 1
ATOM 1399 C CA . LYS B 1 69 ? -10.914 -8.719 4.258 1 95.94 69 LYS B CA 1
ATOM 1400 C C . LYS B 1 69 ? -9.719 -9.664 4.234 1 95.94 69 LYS B C 1
ATOM 1402 O O . LYS B 1 69 ? -8.688 -9.375 4.848 1 95.94 69 LYS B O 1
ATOM 1407 N N . LYS B 1 70 ? -9.898 -10.695 3.496 1 97.19 70 LYS B N 1
ATOM 1408 C CA . LYS B 1 70 ? -8.797 -11.648 3.383 1 97.19 70 LYS B CA 1
ATOM 1409 C C . LYS B 1 70 ? -7.629 -11.047 2.607 1 97.19 70 LYS B C 1
ATOM 1411 O O . LYS B 1 70 ? -6.469 -11.258 2.965 1 97.19 70 LYS B O 1
ATOM 1416 N N . ALA B 1 71 ? -7.941 -10.359 1.585 1 97.69 71 ALA B N 1
ATOM 1417 C CA . ALA B 1 71 ? -6.898 -9.703 0.802 1 97.69 71 ALA B CA 1
ATOM 1418 C C . ALA B 1 71 ? -6.113 -8.711 1.656 1 97.69 71 ALA B C 1
ATOM 1420 O O . ALA B 1 71 ? -4.879 -8.68 1.605 1 97.69 71 ALA B O 1
ATOM 1421 N N . ILE B 1 72 ? -6.816 -7.941 2.475 1 97.19 72 ILE B N 1
ATOM 1422 C CA . ILE B 1 72 ? -6.176 -6.984 3.369 1 97.19 72 ILE B CA 1
ATOM 1423 C C . ILE B 1 72 ? -5.266 -7.723 4.352 1 97.19 72 ILE B C 1
ATOM 1425 O O . ILE B 1 72 ? -4.113 -7.336 4.551 1 97.19 72 ILE B O 1
ATOM 1429 N N . ALA B 1 73 ? -5.75 -8.797 4.945 1 97.06 73 ALA B N 1
ATOM 1430 C CA . ALA B 1 73 ? -4.969 -9.57 5.902 1 97.06 73 ALA B CA 1
ATOM 1431 C C . ALA B 1 73 ? -3.693 -10.109 5.262 1 97.06 73 ALA B C 1
ATOM 1433 O O . ALA B 1 73 ? -2.623 -10.086 5.875 1 97.06 73 ALA B O 1
ATOM 1434 N N . VAL B 1 74 ? -3.805 -10.586 4.043 1 97.44 74 VAL B N 1
ATOM 1435 C CA . VAL B 1 74 ? -2.666 -11.172 3.344 1 97.44 74 VAL B CA 1
ATOM 1436 C C . VAL B 1 74 ? -1.645 -10.078 3.021 1 97.44 74 VAL B C 1
ATOM 1438 O O . VAL B 1 74 ? -0.439 -10.281 3.189 1 97.44 74 VAL B O 1
ATOM 1441 N N . VAL B 1 75 ? -2.104 -8.945 2.553 1 96.69 75 VAL B N 1
ATOM 1442 C CA . VAL B 1 75 ? -1.212 -7.828 2.262 1 96.69 75 VAL B CA 1
ATOM 1443 C C . VAL B 1 75 ? -0.448 -7.434 3.523 1 96.69 75 VAL B C 1
ATOM 1445 O O . VAL B 1 75 ? 0.774 -7.27 3.49 1 96.69 75 VAL B O 1
ATOM 1448 N N . LEU B 1 76 ? -1.127 -7.359 4.633 1 96.38 76 LEU B N 1
ATOM 1449 C CA . LEU B 1 76 ? -0.496 -6.973 5.891 1 96.38 76 LEU B CA 1
ATOM 1450 C C . LEU B 1 76 ? 0.528 -8.016 6.328 1 96.38 76 LEU B C 1
ATOM 1452 O O . LEU B 1 76 ? 1.604 -7.664 6.82 1 96.38 76 LEU B O 1
ATOM 1456 N N . ARG B 1 77 ? 0.22 -9.203 6.152 1 95.88 77 ARG B N 1
ATOM 1457 C CA . ARG B 1 77 ? 1.153 -10.266 6.504 1 95.88 77 ARG B CA 1
ATOM 1458 C C . ARG B 1 77 ? 2.398 -10.219 5.625 1 95.88 77 ARG B C 1
ATOM 1460 O O . ARG B 1 77 ? 3.52 -10.344 6.117 1 95.88 77 ARG B O 1
ATOM 1467 N N . VAL B 1 78 ? 2.199 -10.078 4.344 1 96.12 78 VAL B N 1
ATOM 1468 C CA . VAL B 1 78 ? 3.305 -10.047 3.395 1 96.12 78 VAL B CA 1
ATOM 1469 C C . VAL B 1 78 ? 4.195 -8.836 3.684 1 96.12 78 VAL B C 1
ATOM 1471 O O . VAL B 1 78 ? 5.422 -8.953 3.697 1 96.12 78 VAL B O 1
ATOM 1474 N N . PHE B 1 79 ? 3.598 -7.691 3.922 1 95.06 79 PHE B N 1
ATOM 1475 C CA . PHE B 1 79 ? 4.371 -6.484 4.18 1 95.06 79 PHE B CA 1
ATOM 1476 C C . PHE B 1 79 ? 5.098 -6.578 5.516 1 95.06 79 PHE B C 1
ATOM 1478 O O . PHE B 1 79 ? 6.188 -6.023 5.676 1 95.06 79 PHE B O 1
ATOM 1485 N N . ASP B 1 80 ? 4.539 -7.262 6.441 1 94.38 80 ASP B N 1
ATOM 1486 C CA . ASP B 1 80 ? 5.199 -7.465 7.73 1 94.38 80 ASP B CA 1
ATOM 1487 C C . ASP B 1 80 ? 6.441 -8.344 7.578 1 94.38 80 ASP B C 1
ATOM 1489 O O . ASP B 1 80 ? 7.48 -8.062 8.18 1 94.38 80 ASP B O 1
ATOM 1493 N N . LYS B 1 81 ? 6.281 -9.312 6.809 1 94.88 81 LYS B N 1
ATOM 1494 C CA . LYS B 1 81 ? 7.375 -10.25 6.586 1 94.88 81 LYS B CA 1
ATOM 1495 C C . LYS B 1 81 ? 8.43 -9.648 5.664 1 94.88 81 LYS B C 1
ATOM 1497 O O . LYS B 1 81 ? 9.633 -9.883 5.848 1 94.88 81 LYS B O 1
ATOM 1502 N N . TYR B 1 82 ? 7.961 -8.945 4.621 1 94.5 82 TYR B N 1
ATOM 1503 C CA . TYR B 1 82 ? 8.836 -8.312 3.643 1 94.5 82 TYR B CA 1
ATOM 1504 C C . TYR B 1 82 ? 8.539 -6.824 3.525 1 94.5 82 TYR B C 1
ATOM 1506 O O . TYR B 1 82 ? 7.875 -6.391 2.578 1 94.5 82 TYR B O 1
ATOM 1514 N N . PRO B 1 83 ? 9.18 -6.016 4.355 1 94.12 83 PRO B N 1
ATOM 1515 C CA . PRO B 1 83 ? 8.875 -4.582 4.336 1 94.12 83 PRO B CA 1
ATOM 1516 C C . PRO B 1 83 ? 9.25 -3.92 3.01 1 94.12 83 PRO B C 1
ATOM 1518 O O . PRO B 1 83 ? 8.562 -2.994 2.566 1 94.12 83 PRO B O 1
ATOM 1521 N N . ASP B 1 84 ? 10.266 -4.449 2.346 1 92.06 84 ASP B N 1
ATOM 1522 C CA . ASP B 1 84 ? 10.695 -3.896 1.063 1 92.06 84 ASP B CA 1
ATOM 1523 C C . ASP B 1 84 ? 9.625 -4.098 -0.005 1 92.06 84 ASP B C 1
ATOM 1525 O O . ASP B 1 84 ? 9.641 -3.439 -1.047 1 92.06 84 ASP B O 1
ATOM 1529 N N . ALA B 1 85 ? 8.727 -5.027 0.247 1 93.44 85 ALA B N 1
ATOM 1530 C CA . ALA B 1 85 ? 7.652 -5.289 -0.707 1 93.44 85 ALA B CA 1
ATOM 1531 C C . ALA B 1 85 ? 6.738 -4.074 -0.851 1 93.44 85 ALA B C 1
ATOM 1533 O O . ALA B 1 85 ? 6.102 -3.887 -1.89 1 93.44 85 ALA B O 1
ATOM 1534 N N . VAL B 1 86 ? 6.684 -3.221 0.157 1 93.62 86 VAL B N 1
ATOM 1535 C CA . VAL B 1 86 ? 5.844 -2.029 0.106 1 93.62 86 VAL B CA 1
ATOM 1536 C C . VAL B 1 86 ? 6.266 -1.147 -1.066 1 93.62 86 VAL B C 1
ATOM 1538 O O . VAL B 1 86 ? 5.438 -0.771 -1.899 1 93.62 86 VAL B O 1
ATOM 1541 N N . ARG B 1 87 ? 7.477 -0.927 -1.126 1 91.38 87 ARG B N 1
ATOM 1542 C CA . ARG B 1 87 ? 8.016 -0.074 -2.182 1 91.38 87 ARG B CA 1
ATOM 1543 C C . ARG B 1 87 ? 7.879 -0.743 -3.547 1 91.38 87 ARG B C 1
ATOM 1545 O O . ARG B 1 87 ? 7.469 -0.104 -4.52 1 91.38 87 ARG B O 1
ATOM 1552 N N . VAL B 1 88 ? 8.18 -1.948 -3.625 1 91.38 88 VAL B N 1
ATOM 1553 C CA . VAL B 1 88 ? 8.203 -2.682 -4.887 1 91.38 88 VAL B CA 1
ATOM 1554 C C . VAL B 1 88 ? 6.785 -2.805 -5.438 1 91.38 88 VAL B C 1
ATOM 1556 O O . VAL B 1 88 ? 6.562 -2.613 -6.637 1 91.38 88 VAL B O 1
ATOM 1559 N N . CYS B 1 89 ? 5.883 -3.131 -4.57 1 91.81 89 CYS B N 1
ATOM 1560 C CA . CYS B 1 89 ? 4.5 -3.299 -5 1 91.81 89 CYS B CA 1
ATOM 1561 C C . CYS B 1 89 ? 3.9 -1.969 -5.441 1 91.81 89 CYS B C 1
ATOM 1563 O O . CYS B 1 89 ? 3.16 -1.911 -6.426 1 91.81 89 CYS B O 1
ATOM 1565 N N . PHE B 1 90 ? 4.273 -0.979 -4.738 1 85.5 90 PHE B N 1
ATOM 1566 C CA . PHE B 1 90 ? 3.805 0.343 -5.133 1 85.5 90 PHE B CA 1
ATOM 1567 C C . PHE B 1 90 ? 4.328 0.711 -6.52 1 85.5 90 PHE B C 1
ATOM 1569 O O . PHE B 1 90 ? 3.574 1.204 -7.359 1 85.5 90 PHE B O 1
ATOM 1576 N N . LYS B 1 91 ? 5.496 0.545 -6.723 1 86.5 91 LYS B N 1
ATOM 1577 C CA . LYS B 1 91 ? 6.09 0.831 -8.023 1 86.5 91 LYS B CA 1
ATOM 1578 C C . LYS B 1 91 ? 5.406 0.03 -9.133 1 86.5 91 LYS B C 1
ATOM 1580 O O . LYS B 1 91 ? 5.113 0.565 -10.203 1 86.5 91 LYS B O 1
ATOM 1585 N N . ARG B 1 92 ? 5.18 -1.163 -8.836 1 86.88 92 ARG B N 1
ATOM 1586 C CA . ARG B 1 92 ? 4.527 -2.041 -9.805 1 86.88 92 ARG B CA 1
ATOM 1587 C C . ARG B 1 92 ? 3.113 -1.558 -10.117 1 86.88 92 ARG B C 1
ATOM 1589 O O . ARG B 1 92 ? 2.67 -1.62 -11.266 1 86.88 92 ARG B O 1
ATOM 1596 N N . LEU B 1 93 ? 2.467 -1.115 -9.141 1 84.19 93 LEU B N 1
ATOM 1597 C CA . LEU B 1 93 ? 1.107 -0.615 -9.32 1 84.19 93 LEU B CA 1
ATOM 1598 C C . LEU B 1 93 ? 1.1 0.632 -10.195 1 84.19 93 LEU B C 1
ATOM 1600 O O . LEU B 1 93 ? 0.243 0.775 -11.07 1 84.19 93 LEU B O 1
ATOM 1604 N N . VAL B 1 94 ? 2.004 1.452 -9.961 1 81.38 94 VAL B N 1
ATOM 1605 C CA . VAL B 1 94 ? 2.113 2.682 -10.742 1 81.38 94 VAL B CA 1
ATOM 1606 C C . VAL B 1 94 ? 2.395 2.344 -12.203 1 81.38 94 VAL B C 1
ATOM 1608 O O . VAL B 1 94 ? 1.793 2.926 -13.109 1 81.38 94 VAL B O 1
ATOM 1611 N N . GLU B 1 95 ? 3.217 1.422 -12.43 1 82.5 95 GLU B N 1
ATOM 1612 C CA . GLU B 1 95 ? 3.58 0.995 -13.773 1 82.5 95 GLU B CA 1
ATOM 1613 C C . GLU B 1 95 ? 2.379 0.403 -14.508 1 82.5 95 GLU B C 1
ATOM 1615 O O . GLU B 1 95 ? 2.205 0.629 -15.703 1 82.5 95 GLU B O 1
ATOM 1620 N N . ASN B 1 96 ? 1.62 -0.325 -13.805 1 78.75 96 ASN B N 1
ATOM 1621 C CA . ASN B 1 96 ? 0.449 -0.97 -14.391 1 78.75 96 ASN B CA 1
ATOM 1622 C C . ASN B 1 96 ? -0.648 0.041 -14.703 1 78.75 96 ASN B C 1
ATOM 1624 O O . ASN B 1 96 ? -1.343 -0.086 -15.719 1 78.75 96 ASN B O 1
ATOM 1628 N N . LEU B 1 97 ? -0.825 0.948 -13.875 1 73.81 97 LEU B N 1
ATOM 1629 C CA . LEU B 1 97 ? -1.847 1.969 -14.078 1 73.81 97 LEU B CA 1
ATOM 1630 C C . LEU B 1 97 ? -1.496 2.861 -15.258 1 73.81 97 LEU B C 1
ATOM 1632 O O . LEU B 1 97 ? -2.385 3.324 -15.977 1 73.81 97 LEU B O 1
ATOM 1636 N N . GLU B 1 98 ? -0.326 3.125 -15.297 1 70.25 98 GLU B N 1
ATOM 1637 C CA . GLU B 1 98 ? 0.128 3.918 -16.438 1 70.25 98 GLU B CA 1
ATOM 1638 C C . GLU B 1 98 ? -0.143 3.195 -17.75 1 70.25 98 GLU B C 1
ATOM 1640 O O . GLU B 1 98 ? -0.307 3.834 -18.797 1 70.25 98 GLU B O 1
ATOM 1645 N N . SER B 1 99 ? -0.07 1.901 -17.609 1 63.66 99 SER B N 1
ATOM 1646 C CA . SER B 1 99 ? -0.309 1.1 -18.812 1 63.66 99 SER B CA 1
ATOM 1647 C C . SER B 1 99 ? -1.802 0.958 -19.094 1 63.66 99 SER B C 1
ATOM 1649 O O . SER B 1 99 ? -2.199 0.596 -20.203 1 63.66 99 SER B O 1
ATOM 1651 N N . PHE B 1 100 ? -2.547 1.11 -18.016 1 56 100 PHE B N 1
ATOM 1652 C CA . PHE B 1 100 ? -3.984 0.926 -18.172 1 56 100 PHE B CA 1
ATOM 1653 C C . PHE B 1 100 ? -4.629 2.17 -18.781 1 56 100 PHE B C 1
ATOM 1655 O O . PHE B 1 100 ? -4.188 3.291 -18.516 1 56 100 PHE B O 1
ATOM 1662 N N . ASP B 1 101 ? -5.473 1.972 -19.812 1 49.75 101 ASP B N 1
ATOM 1663 C CA . ASP B 1 101 ? -6.355 2.984 -20.391 1 49.75 101 ASP B CA 1
ATOM 1664 C C . ASP B 1 101 ? -7.172 3.68 -19.312 1 49.75 101 ASP B C 1
ATOM 1666 O O . ASP B 1 101 ? -7.723 3.023 -18.422 1 49.75 101 ASP B O 1
ATOM 1670 N N . PRO B 1 102 ? -7.051 5.031 -19.172 1 49.47 102 PRO B N 1
ATOM 1671 C CA . PRO B 1 102 ? -7.812 5.832 -18.203 1 49.47 102 PRO B CA 1
ATOM 1672 C C . PRO B 1 102 ? -9.219 5.289 -17.969 1 49.47 102 PRO B C 1
ATOM 1674 O O . PRO B 1 102 ? -9.742 5.371 -16.844 1 49.47 102 PRO B O 1
ATOM 1677 N N . LEU B 1 103 ? -9.82 4.852 -18.984 1 45.59 103 LEU B N 1
ATOM 1678 C CA . LEU B 1 103 ? -11.195 4.371 -18.938 1 45.59 103 LEU B CA 1
ATOM 1679 C C . LEU B 1 103 ? -11.312 3.131 -18.062 1 45.59 103 LEU B C 1
ATOM 1681 O O . LEU B 1 103 ? -12.344 2.924 -17.406 1 45.59 103 LEU B O 1
ATOM 1685 N N . VAL B 1 104 ? -10.375 2.379 -18.141 1 46.09 104 VAL B N 1
ATOM 1686 C CA . VAL B 1 104 ? -10.414 1.105 -17.422 1 46.09 104 VAL B CA 1
ATOM 1687 C C . VAL B 1 104 ? -10.125 1.332 -15.945 1 46.09 104 VAL B C 1
ATOM 1689 O O . VAL B 1 104 ? -10.727 0.684 -15.086 1 46.09 104 VAL B O 1
ATOM 1692 N N . VAL B 1 105 ? -9.203 2.119 -15.602 1 50.06 105 VAL B N 1
ATOM 1693 C CA . VAL B 1 105 ? -8.898 2.441 -14.211 1 50.06 105 VAL B CA 1
ATOM 1694 C C .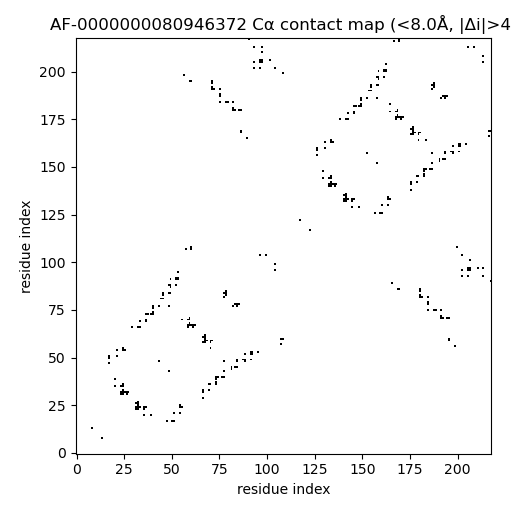 VAL B 1 105 ? -10.141 3.012 -13.531 1 50.06 105 VAL B C 1
ATOM 1696 O O . VAL B 1 105 ? -10.445 2.67 -12.383 1 50.06 105 VAL B O 1
ATOM 1699 N N . THR B 1 106 ? -10.906 3.795 -14.18 1 47.81 106 THR B N 1
ATOM 1700 C CA . THR B 1 106 ? -12.125 4.383 -13.641 1 47.81 106 THR B CA 1
ATOM 1701 C C . THR B 1 106 ? -13.141 3.299 -13.297 1 47.81 106 THR B C 1
ATOM 1703 O O . THR B 1 106 ? -13.898 3.434 -12.328 1 47.81 106 THR B O 1
ATOM 1706 N N . ALA B 1 107 ? -13.094 2.229 -14.039 1 46.62 107 ALA B N 1
ATOM 1707 C CA . ALA B 1 107 ? -14.109 1.193 -13.852 1 46.62 107 ALA B CA 1
ATOM 1708 C C . ALA B 1 107 ? -13.805 0.351 -12.617 1 46.62 107 ALA B C 1
ATOM 1710 O O . ALA B 1 107 ? -14.656 -0.405 -12.148 1 46.62 107 ALA B O 1
ATOM 1711 N N . MET B 1 108 ? -12.539 0.418 -12.266 1 45.62 108 MET B N 1
ATOM 1712 C CA . MET B 1 108 ? -12.172 -0.372 -11.094 1 45.62 108 MET B CA 1
ATOM 1713 C C . MET B 1 108 ? -12.477 0.39 -9.805 1 45.62 108 MET B C 1
ATOM 1715 O O . MET B 1 108 ? -12.414 -0.178 -8.711 1 45.62 108 MET B O 1
ATOM 1719 N N . ILE B 1 109 ? -12.562 1.685 -9.891 1 44.91 109 ILE B N 1
ATOM 1720 C CA . ILE B 1 109 ? -12.859 2.527 -8.742 1 44.91 109 ILE B CA 1
ATOM 1721 C C . ILE B 1 109 ? -14.367 2.553 -8.492 1 44.91 109 ILE B C 1
ATOM 1723 O O . ILE B 1 109 ? -15.148 2.768 -9.422 1 44.91 109 ILE B O 1
#